Protein AF-0000000075737684 (afdb_homodimer)

Foldseek 3Di:
DPVVPDDDQPPCDLVVLCVLLVHDPVVCVPDVVVSLVSLLSNLLVVLLVQVVLLCVQCVPPDQLLLSLLLSLLVLLVVCLVVVSSLVSCLVNVPDPSNLCSNCPDRNLVSQQVNCVVVVQHDDPVVSVVLSSVSVVLSNVLSVCCSVPVDPSLVSSLVSQLVSCVVSPDDSVVSNVSSDDDHGDRDD/DPVVPDDDLPCCDLVVLCVLLVHDPVVCVPDVVVSLVSLLSNLLVVLLVQVVLLCVQCVPPDQLLLSLLLSLLVLLVVCLVVVSSLVSCLVNVPDPSNLCSNCPDRNLVSQQVNCVVVVQHDDPVVSVVLSSVSVVLSNVLSVCCSVPVDPSLVSSLVSQLVSCVVSPDDSVVSNVSSDDDHGDRDD

Structure (mmCIF, N/CA/C/O backbone):
data_AF-0000000075737684-model_v1
#
loop_
_entity.id
_entity.type
_entity.pdbx_description
1 polymer 'TetR/AcrR family transcriptional regulator'
#
loop_
_atom_site.group_PDB
_atom_site.id
_atom_site.type_symbol
_atom_site.label_atom_id
_atom_site.label_alt_id
_atom_site.label_comp_id
_atom_site.label_asym_id
_atom_site.label_entity_id
_atom_site.label_seq_id
_atom_site.pdbx_PDB_ins_code
_atom_site.Cartn_x
_atom_site.Cartn_y
_atom_site.Cartn_z
_atom_site.occupancy
_atom_site.B_iso_or_equiv
_atom_site.auth_seq_id
_atom_site.auth_comp_id
_atom_site.auth_asym_id
_atom_site.auth_atom_id
_atom_site.pdbx_PDB_model_num
ATOM 1 N N . MET A 1 1 ? 2.623 25.547 15.344 1 23.05 1 MET A N 1
ATOM 2 C CA . MET A 1 1 ? 3.611 24.469 15.266 1 23.05 1 MET A CA 1
ATOM 3 C C . MET A 1 1 ? 3.641 23.656 16.562 1 23.05 1 MET A C 1
ATOM 5 O O . MET A 1 1 ? 3.781 22.438 16.5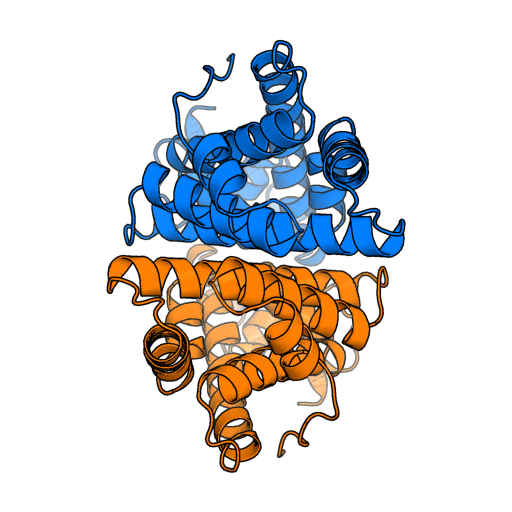16 1 23.05 1 MET A O 1
ATOM 9 N N . GLN A 1 2 ? 3.508 24.391 17.688 1 25.41 2 GLN A N 1
ATOM 10 C CA . GLN A 1 2 ? 3.738 23.969 19.062 1 25.41 2 GLN A CA 1
ATOM 11 C C . GLN A 1 2 ? 2.572 23.125 19.578 1 25.41 2 GLN A C 1
ATOM 13 O O . GLN A 1 2 ? 2.758 22.266 20.438 1 25.41 2 GLN A O 1
ATOM 18 N N . LEU A 1 3 ? 1.355 23.703 19.219 1 28.16 3 LEU A N 1
ATOM 19 C CA . LEU A 1 3 ? 0.184 23.125 19.875 1 28.16 3 LEU A CA 1
ATOM 20 C C . LEU A 1 3 ? 0.01 21.656 19.484 1 28.16 3 LEU A C 1
ATOM 22 O O . LEU A 1 3 ? -0.708 20.922 20.172 1 28.16 3 LEU A O 1
ATOM 26 N N . PHE A 1 4 ? 0.561 21.312 18.281 1 33.31 4 PHE A N 1
ATOM 27 C CA . PHE A 1 4 ? 0.468 19.922 17.812 1 33.31 4 PHE A CA 1
ATOM 28 C C . PHE A 1 4 ? 1.286 19 18.703 1 33.31 4 PHE A C 1
ATOM 30 O O . PHE A 1 4 ? 1.289 17.781 18.5 1 33.31 4 PHE A O 1
ATOM 37 N N . ALA A 1 5 ? 2.182 19.547 19.469 1 29.06 5 ALA A N 1
ATOM 38 C CA . ALA A 1 5 ? 3.209 18.766 20.156 1 29.06 5 ALA A CA 1
ATOM 39 C C . ALA A 1 5 ? 2.617 18.016 21.344 1 29.06 5 ALA A C 1
ATOM 41 O O . ALA A 1 5 ? 3.105 16.953 21.719 1 29.06 5 ALA A O 1
ATOM 42 N N . GLU A 1 6 ? 1.934 18.641 22.219 1 29.83 6 GLU A N 1
ATOM 43 C CA . GLU A 1 6 ? 1.79 18.094 23.578 1 29.83 6 GLU A CA 1
ATOM 44 C C . GLU A 1 6 ? 0.75 16.984 23.609 1 29.83 6 GLU A C 1
ATOM 46 O O . GLU A 1 6 ? 0.693 16.219 24.578 1 29.83 6 GLU A O 1
ATOM 51 N N . ARG A 1 7 ? -0.514 17.156 23.016 1 34.56 7 ARG A N 1
ATOM 52 C CA . ARG A 1 7 ? -1.617 16.266 23.359 1 34.56 7 ARG A CA 1
ATOM 53 C C . ARG A 1 7 ? -1.465 14.906 22.672 1 34.56 7 ARG A C 1
ATOM 55 O O . ARG A 1 7 ? -0.912 14.82 21.578 1 34.56 7 ARG A O 1
ATOM 62 N N . GLY A 1 8 ? -1.388 13.805 23.406 1 30.3 8 GLY A N 1
ATOM 63 C CA . GLY A 1 8 ? -1.117 12.414 23.078 1 30.3 8 GLY A CA 1
ATOM 64 C C . GLY A 1 8 ? -1.626 12.016 21.703 1 30.3 8 GLY A C 1
ATOM 65 O O . GLY A 1 8 ? -2.521 12.664 21.156 1 30.3 8 GLY A O 1
ATOM 66 N N . LEU A 1 9 ? -0.764 11.273 20.891 1 34.5 9 LEU A N 1
ATOM 67 C CA . LEU A 1 9 ? -0.652 10.836 19.5 1 34.5 9 LEU A CA 1
ATOM 68 C C . LEU A 1 9 ? -2.018 10.445 18.938 1 34.5 9 LEU A C 1
ATOM 70 O O . LEU A 1 9 ? -2.283 10.625 17.75 1 34.5 9 LEU A O 1
ATOM 74 N N . THR A 1 10 ? -2.744 9.672 19.734 1 36.81 10 THR A N 1
ATOM 75 C CA . THR A 1 10 ? -3.873 8.93 19.188 1 36.81 10 THR A CA 1
ATOM 76 C C . THR A 1 10 ? -5.031 9.875 18.859 1 36.81 10 THR A C 1
ATOM 78 O O . THR A 1 10 ? -5.992 9.484 18.203 1 36.81 10 THR A O 1
ATOM 81 N N . GLN A 1 11 ? -5.117 10.93 19.766 1 38.12 11 GLN A N 1
ATOM 82 C CA . GLN A 1 11 ? -6.355 11.695 19.719 1 38.12 11 GLN A CA 1
ATOM 83 C C . GLN A 1 11 ? -6.215 12.914 18.812 1 38.12 11 GLN A C 1
ATOM 85 O O . GLN A 1 11 ? -5.852 14 19.281 1 38.12 11 GLN A O 1
ATOM 90 N N . ILE A 1 12 ? -5.668 12.891 17.734 1 42.5 12 ILE A N 1
ATOM 91 C CA . ILE A 1 12 ? -5.844 14.062 16.891 1 42.5 12 ILE A CA 1
ATOM 92 C C . ILE A 1 12 ? -7.316 14.469 16.875 1 42.5 12 ILE A C 1
ATOM 94 O O . ILE A 1 12 ? -8.172 13.711 16.406 1 42.5 12 ILE A O 1
ATOM 98 N N . SER A 1 13 ? -7.762 15.289 17.844 1 44.31 13 SER A N 1
ATOM 99 C CA . SER A 1 13 ? -9.133 15.781 17.922 1 44.31 13 SER A CA 1
ATOM 100 C C . SER A 1 13 ? -9.547 16.5 16.656 1 44.31 13 SER A C 1
ATOM 102 O O . SER A 1 13 ? -8.688 16.938 15.875 1 44.31 13 SER A O 1
ATOM 104 N N . VAL A 1 14 ? -10.844 16.234 16.266 1 46.53 14 VAL A N 1
ATOM 105 C CA . VAL A 1 14 ? -11.445 17.031 15.188 1 46.53 14 VAL A CA 1
ATOM 106 C C . VAL A 1 14 ? -11.008 18.484 15.32 1 46.53 14 VAL A C 1
ATOM 108 O O . VAL A 1 14 ? -10.742 19.156 14.312 1 46.53 14 VAL A O 1
ATOM 111 N N . THR A 1 15 ? -10.961 18.781 16.562 1 46 15 THR A N 1
ATOM 112 C CA . THR A 1 15 ? -10.586 20.172 16.828 1 46 15 THR A CA 1
ATOM 113 C C . THR A 1 15 ? -9.141 20.422 16.391 1 46 15 THR A C 1
ATOM 115 O O . THR A 1 15 ? -8.844 21.469 15.797 1 46 15 THR A O 1
ATOM 118 N N . ASP A 1 16 ? -8.367 19.531 16.734 1 49.22 16 ASP A N 1
ATOM 119 C CA . ASP A 1 16 ? -6.973 19.703 16.359 1 49.22 16 ASP A CA 1
ATOM 120 C C . ASP A 1 16 ? -6.801 19.672 14.836 1 49.22 16 ASP A C 1
ATOM 122 O O . ASP A 1 16 ? -6.008 20.422 14.281 1 49.22 16 ASP A O 1
ATOM 126 N N . LEU A 1 17 ? -7.551 18.766 14.273 1 49.06 17 LEU A N 1
ATOM 127 C CA . LEU A 1 17 ? -7.523 18.672 12.82 1 49.06 17 LEU A CA 1
ATOM 128 C C . LEU A 1 17 ? -8.078 19.938 12.188 1 49.06 17 LEU A C 1
ATOM 130 O O . LEU A 1 17 ? -7.52 20.453 11.219 1 49.06 17 LEU A O 1
ATOM 134 N N . ALA A 1 18 ? -9.273 20.312 12.812 1 48.78 18 ALA A N 1
ATOM 135 C CA . ALA A 1 18 ? -9.867 21.578 12.352 1 48.78 18 ALA A CA 1
ATOM 136 C C . ALA A 1 18 ? -8.898 22.734 12.539 1 48.78 18 ALA A C 1
ATOM 138 O O . ALA A 1 18 ? -8.766 23.594 11.656 1 48.78 18 ALA A O 1
ATOM 139 N N . GLN A 1 19 ? -8.328 22.719 13.633 1 49.44 19 GLN A N 1
ATOM 140 C CA . GLN A 1 19 ? -7.383 23.781 13.914 1 49.44 19 GLN A CA 1
ATOM 141 C C . GLN A 1 19 ? -6.184 23.719 12.977 1 49.44 19 GLN A C 1
ATOM 143 O O . GLN A 1 19 ? -5.711 24.75 12.492 1 49.44 19 GLN A O 1
ATOM 148 N N . ALA A 1 20 ? -5.75 22.609 12.805 1 49 20 ALA A N 1
ATOM 149 C CA . ALA A 1 20 ? -4.613 22.438 11.898 1 49 20 ALA A CA 1
ATOM 150 C C . ALA A 1 20 ? -4.996 22.828 10.469 1 49 20 ALA A C 1
ATOM 152 O O . ALA A 1 20 ? -4.16 23.312 9.711 1 49 20 ALA A O 1
ATOM 153 N N . ALA A 1 21 ? -6.258 22.484 10.172 1 48.47 21 ALA A N 1
ATOM 154 C CA . ALA A 1 21 ? -6.77 22.812 8.844 1 48.47 21 ALA A CA 1
ATOM 155 C C . ALA A 1 21 ? -7.191 24.281 8.766 1 48.47 21 ALA A C 1
ATOM 157 O O . ALA A 1 21 ? -7.566 24.766 7.699 1 48.47 21 ALA A O 1
ATOM 158 N N . GLY A 1 22 ? -7.051 24.984 9.883 1 46.75 22 GLY A N 1
ATOM 159 C CA . GLY A 1 22 ? -7.465 26.375 9.93 1 46.75 22 GLY A CA 1
ATOM 160 C C . GLY A 1 22 ? -8.969 26.547 9.812 1 46.75 22 GLY A C 1
ATOM 161 O O . GLY A 1 22 ? -9.438 27.562 9.297 1 46.75 22 GLY A O 1
ATOM 162 N N . VAL A 1 23 ? -9.695 25.547 9.898 1 48.44 23 VAL A N 1
ATOM 163 C CA . VAL A 1 23 ? -11.141 25.656 9.75 1 48.44 23 VAL A CA 1
ATOM 164 C C . VAL A 1 23 ? -11.805 25.781 11.117 1 48.44 23 VAL A C 1
ATOM 166 O O . VAL A 1 23 ? -11.312 25.203 12.102 1 48.44 23 VAL A O 1
ATOM 169 N N . ALA A 1 24 ? -12.578 26.844 11.32 1 47.44 24 ALA A N 1
ATOM 170 C CA . ALA A 1 24 ? -13.344 27.094 12.539 1 47.44 24 ALA A CA 1
ATOM 171 C C . ALA A 1 24 ? -14.18 25.859 12.914 1 47.44 24 ALA A C 1
ATOM 173 O O . ALA A 1 24 ? -14.656 25.141 12.039 1 47.44 24 ALA A O 1
ATOM 174 N N . ARG A 1 25 ? -14.219 25.391 14.117 1 50.38 25 ARG A N 1
ATOM 175 C CA . ARG A 1 25 ? -14.898 24.281 14.773 1 50.38 25 ARG A CA 1
ATOM 176 C C . ARG A 1 25 ? -16.328 24.141 14.258 1 50.38 25 ARG A C 1
ATOM 178 O O . ARG A 1 25 ? -16.781 23.016 14 1 50.38 25 ARG A O 1
ATOM 185 N N . GLY A 1 26 ? -17.016 25.188 14.242 1 46.53 26 GLY A N 1
ATOM 186 C CA . GLY A 1 26 ? -18.438 25.25 13.891 1 46.53 26 GLY A CA 1
ATOM 187 C C . GLY A 1 26 ? -18.719 24.734 12.492 1 46.53 26 GLY A C 1
ATOM 188 O O . GLY A 1 26 ? -19.75 24.109 12.25 1 46.53 26 GLY A O 1
ATOM 189 N N . THR A 1 27 ? -17.984 25 11.625 1 45.84 27 THR A N 1
ATOM 190 C CA . THR A 1 27 ? -18.141 24.609 10.227 1 45.84 27 THR A CA 1
ATOM 191 C C . THR A 1 27 ? -17.859 23.125 10.047 1 45.84 27 THR A C 1
ATOM 193 O O . THR A 1 27 ? -18.469 22.469 9.195 1 45.84 27 THR A O 1
ATOM 196 N N . VAL A 1 28 ? -17.016 22.625 10.781 1 48.41 28 VAL A N 1
ATOM 197 C CA . VAL A 1 28 ? -16.656 21.219 10.742 1 48.41 28 VAL A CA 1
ATOM 198 C C . VAL A 1 28 ? -17.797 20.375 11.305 1 48.41 28 VAL A C 1
ATOM 200 O O . VAL A 1 28 ? -18.125 19.328 10.766 1 48.41 28 VAL A O 1
ATOM 203 N N . TYR A 1 29 ? -18.391 20.859 12.258 1 44.69 29 TYR A N 1
ATOM 204 C CA . TYR A 1 29 ? -19.453 20.125 12.914 1 44.69 29 TYR A CA 1
ATOM 205 C C . TYR A 1 29 ? -20.609 19.875 11.953 1 44.69 29 TYR A C 1
ATOM 207 O O . TYR A 1 29 ? -21.312 18.859 12.055 1 44.69 29 TYR A O 1
ATOM 215 N N . ASN A 1 30 ? -20.906 20.766 11.227 1 44.16 30 ASN A N 1
ATOM 216 C CA . ASN A 1 30 ? -22.141 20.625 10.461 1 44.16 30 ASN A CA 1
ATOM 217 C C . ASN A 1 30 ? -21.938 19.719 9.25 1 44.16 30 ASN A C 1
ATOM 219 O O . ASN A 1 30 ? -22.906 19.25 8.648 1 44.16 30 ASN A O 1
ATOM 223 N N . ASN A 1 31 ? -20.781 19.328 8.672 1 42.41 31 ASN A N 1
ATOM 224 C CA . ASN A 1 31 ? -20.719 18.578 7.426 1 42.41 31 ASN A CA 1
ATOM 225 C C . ASN A 1 31 ? -19.547 17.594 7.414 1 42.41 31 ASN A C 1
ATOM 227 O O . ASN A 1 31 ? -18.391 18 7.258 1 42.41 31 ASN A O 1
ATOM 231 N N . LEU A 1 32 ? -19.688 16.375 7.961 1 48.06 32 LEU A N 1
ATOM 232 C CA . LEU A 1 32 ? -18.703 15.297 7.887 1 48.06 32 LEU A CA 1
ATOM 233 C C . LEU A 1 32 ? -18 15.297 6.527 1 48.06 32 LEU A C 1
ATOM 235 O O . LEU A 1 32 ? -16.812 15.016 6.438 1 48.06 32 LEU A O 1
ATOM 239 N N . GLY A 1 33 ? -18.953 15.336 5.316 1 50.69 33 GLY A N 1
ATOM 240 C CA . GLY A 1 33 ? -18.312 15.617 4.035 1 50.69 33 GLY A CA 1
ATOM 241 C C . GLY A 1 33 ? -17.219 16.656 4.125 1 50.69 33 GLY A C 1
ATOM 242 O O . GLY A 1 33 ? -16.234 16.594 3.402 1 50.69 33 GLY A O 1
ATOM 243 N N . ASP A 1 34 ? -17.406 17.359 5.242 1 55.22 34 ASP A N 1
ATOM 244 C CA . ASP A 1 34 ? -16.5 18.469 5.461 1 55.22 34 ASP A CA 1
ATOM 245 C C . ASP A 1 34 ? -15.25 18.031 6.211 1 55.22 34 ASP A C 1
ATOM 247 O O . ASP A 1 34 ? -14.148 18.5 5.934 1 55.22 34 ASP A O 1
ATOM 251 N N . LEU A 1 35 ? -15.562 16.859 6.945 1 57.97 35 LEU A N 1
ATOM 252 C CA . LEU A 1 35 ? -14.383 16.422 7.676 1 57.97 35 LEU A CA 1
ATOM 253 C C . LEU A 1 35 ? -13.375 15.758 6.738 1 57.97 35 LEU A C 1
ATOM 255 O O . LEU A 1 35 ? -12.172 16.016 6.84 1 57.97 35 LEU A O 1
ATOM 259 N N . THR A 1 36 ? -13.945 14.891 5.836 1 63.19 36 THR A N 1
ATOM 260 C CA . THR A 1 36 ? -13.062 14.219 4.891 1 63.19 36 THR A CA 1
ATOM 261 C C . THR A 1 36 ? -12.359 15.234 3.99 1 63.19 36 THR A C 1
ATOM 263 O O . THR A 1 36 ? -11.18 15.086 3.678 1 63.19 36 THR A O 1
ATOM 266 N N . GLY A 1 37 ? -13.141 16.094 3.65 1 65.94 37 GLY A N 1
ATOM 267 C CA . GLY A 1 37 ? -12.547 17.172 2.863 1 65.94 37 GLY A CA 1
ATOM 268 C C . GLY A 1 37 ? -11.492 17.953 3.619 1 65.94 37 GLY A C 1
ATOM 269 O O . GLY A 1 37 ? -10.469 18.344 3.047 1 65.94 37 GLY A O 1
ATOM 270 N N . LEU A 1 38 ? -11.734 18.109 4.926 1 67.38 38 LEU A N 1
ATOM 271 C CA . LEU A 1 38 ? -10.773 18.812 5.762 1 67.38 38 LEU A CA 1
ATOM 272 C C . LEU A 1 38 ? -9.484 18 5.914 1 67.38 38 LEU A C 1
ATOM 274 O O . LEU A 1 38 ? -8.391 18.562 5.855 1 67.38 38 LEU A O 1
ATOM 278 N N . PHE A 1 39 ? -9.656 16.75 6.098 1 70.25 39 PHE A N 1
ATOM 279 C CA . PHE A 1 39 ? -8.484 15.891 6.246 1 70.25 39 PHE A CA 1
ATOM 280 C C . PHE A 1 39 ? -7.645 15.891 4.973 1 70.25 39 PHE A C 1
ATOM 282 O O . PHE A 1 39 ? -6.414 15.953 5.031 1 70.25 39 PHE A O 1
ATOM 289 N N . ASP A 1 40 ? -8.398 15.859 3.928 1 73.44 40 ASP A N 1
ATOM 290 C CA . ASP A 1 40 ? -7.699 15.914 2.646 1 73.44 40 ASP A CA 1
ATOM 291 C C . ASP A 1 40 ? -6.902 17.203 2.512 1 73.44 40 ASP A C 1
ATOM 293 O O . ASP A 1 40 ? -5.777 17.203 2.008 1 73.44 40 ASP A O 1
ATOM 297 N N . LEU A 1 41 ? -7.449 18.25 2.963 1 73 41 LEU A N 1
ATOM 298 C CA . LEU A 1 41 ? -6.789 19.547 2.877 1 73 41 LEU A CA 1
ATOM 299 C C . LEU A 1 41 ? -5.543 19.578 3.76 1 73 41 LEU A C 1
ATOM 301 O O . LEU A 1 41 ? -4.512 20.125 3.363 1 73 41 LEU A O 1
ATOM 305 N N . VAL A 1 42 ? -5.59 18.984 4.879 1 75.12 42 VAL A N 1
ATOM 306 C CA . VAL A 1 42 ? -4.461 18.969 5.805 1 75.12 42 VAL A CA 1
ATOM 307 C C . VAL A 1 42 ? -3.318 18.156 5.211 1 75.12 42 VAL A C 1
ATOM 309 O O . VAL A 1 42 ? -2.168 18.594 5.207 1 75.12 42 VAL A O 1
ATOM 312 N N . VAL A 1 43 ? -3.652 17.047 4.68 1 77.31 43 VAL A N 1
ATOM 313 C CA . VAL A 1 43 ? -2.621 16.172 4.117 1 77.31 43 VAL A CA 1
ATOM 314 C C . VAL A 1 43 ? -1.995 16.844 2.896 1 77.31 43 VAL A C 1
ATOM 316 O O . VAL A 1 43 ? -0.781 16.766 2.695 1 77.31 43 VAL A O 1
ATOM 319 N N . THR A 1 44 ? -2.869 17.484 2.176 1 78 44 THR A N 1
ATOM 320 C CA . THR A 1 44 ? -2.381 18.172 0.989 1 78 44 THR A CA 1
ATOM 321 C C . THR A 1 44 ? -1.413 19.297 1.373 1 78 44 THR A C 1
ATOM 323 O O . THR A 1 44 ? -0.38 19.469 0.726 1 78 44 THR A O 1
ATOM 326 N N . ASN A 1 45 ? -1.725 19.938 2.404 1 77.94 45 ASN A N 1
ATOM 327 C CA . ASN A 1 45 ? -0.848 21 2.873 1 77.94 45 ASN A CA 1
ATOM 328 C C . ASN A 1 45 ? 0.486 20.453 3.373 1 77.94 45 ASN A C 1
ATOM 330 O O . ASN A 1 45 ? 1.539 21.047 3.117 1 77.94 45 ASN A O 1
ATOM 334 N N . LEU A 1 46 ? 0.404 19.391 4.047 1 79.69 46 LEU A N 1
ATOM 335 C CA . LEU A 1 46 ? 1.619 18.75 4.531 1 79.69 46 LEU A CA 1
ATOM 336 C C . LEU A 1 46 ? 2.5 18.297 3.369 1 79.69 46 LEU A C 1
ATOM 338 O O . LEU A 1 46 ? 3.719 18.484 3.4 1 79.69 46 LEU A O 1
ATOM 342 N N . ALA A 1 47 ? 1.87 17.734 2.383 1 82.06 47 ALA A N 1
ATOM 343 C CA . ALA A 1 47 ? 2.6 17.297 1.196 1 82.06 47 ALA A CA 1
ATOM 344 C C . ALA A 1 47 ? 3.209 18.484 0.457 1 82.06 47 ALA A C 1
ATOM 346 O O . ALA A 1 47 ? 4.34 18.406 -0.027 1 82.06 47 ALA A O 1
ATOM 347 N N . THR A 1 48 ? 2.486 19.562 0.398 1 83.19 48 THR A N 1
ATOM 348 C CA . THR A 1 48 ? 2.934 20.766 -0.293 1 83.19 48 THR A CA 1
ATOM 349 C C . THR A 1 48 ? 4.152 21.375 0.403 1 83.19 48 THR A C 1
ATOM 351 O O . THR A 1 48 ? 5.043 21.922 -0.252 1 83.19 48 THR A O 1
ATOM 354 N N . GLU A 1 49 ? 4.195 21.172 1.663 1 83.56 49 GLU A N 1
ATOM 355 C CA . GLU A 1 49 ? 5.324 21.688 2.43 1 83.56 49 GLU A CA 1
ATOM 356 C C . GLU A 1 49 ? 6.535 20.766 2.316 1 83.56 49 GLU A C 1
ATOM 358 O O . GLU A 1 49 ? 7.676 21.234 2.316 1 83.56 49 GLU A O 1
ATOM 363 N N . LEU A 1 50 ? 6.281 19.547 2.205 1 87.19 50 LEU A N 1
ATOM 364 C CA . LEU A 1 50 ? 7.352 18.547 2.217 1 87.19 50 LEU A CA 1
ATOM 365 C C . LEU A 1 50 ? 8.008 18.453 0.845 1 87.19 50 LEU A C 1
ATOM 367 O O . LEU A 1 50 ? 9.227 18.25 0.748 1 87.19 50 LEU A O 1
ATOM 371 N N . ASN A 1 51 ? 7.273 18.625 -0.249 1 89.06 51 ASN A N 1
ATOM 372 C CA . ASN A 1 51 ? 7.727 18.359 -1.61 1 89.06 51 ASN A CA 1
ATOM 373 C C . ASN A 1 51 ? 8.938 19.219 -1.975 1 89.06 51 ASN A C 1
ATOM 375 O O . ASN A 1 51 ? 9.93 18.703 -2.486 1 89.06 51 ASN A O 1
ATOM 379 N N . PRO A 1 52 ? 8.914 20.531 -1.652 1 88.94 52 PRO A N 1
ATOM 380 C CA . PRO A 1 52 ? 10.086 21.344 -1.972 1 88.94 52 PRO A CA 1
ATOM 381 C C . PRO A 1 52 ? 11.336 20.906 -1.206 1 88.94 52 PRO A C 1
ATOM 383 O O . PRO A 1 52 ? 12.445 20.984 -1.733 1 88.94 52 PRO A O 1
ATOM 386 N N . ARG A 1 53 ? 11.164 20.453 0.007 1 92.12 53 ARG A N 1
ATOM 387 C CA . ARG A 1 53 ? 12.289 19.969 0.808 1 92.12 53 ARG A CA 1
ATOM 388 C C . ARG A 1 53 ? 12.891 18.703 0.207 1 92.12 53 ARG A C 1
ATOM 390 O O . ARG A 1 53 ? 14.109 18.547 0.171 1 92.12 53 ARG A O 1
ATOM 397 N N . LEU A 1 54 ? 12.055 17.859 -0.258 1 93.19 54 LEU A N 1
ATOM 398 C CA . LEU A 1 54 ? 12.508 16.641 -0.911 1 93.19 54 LEU A CA 1
ATOM 399 C C . LEU A 1 54 ? 13.25 16.953 -2.203 1 93.19 54 LEU A C 1
ATOM 401 O O . LEU A 1 54 ? 14.281 16.344 -2.5 1 93.19 54 LEU A O 1
ATOM 405 N N . THR A 1 55 ? 12.719 17.922 -2.947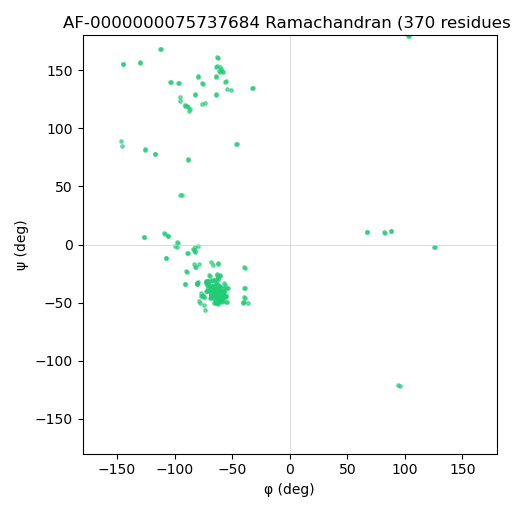 1 91.81 55 THR A N 1
ATOM 406 C CA . THR A 1 55 ? 13.344 18.328 -4.199 1 91.81 55 THR A CA 1
ATOM 407 C C . THR A 1 55 ? 14.773 18.812 -3.959 1 91.81 55 THR A C 1
ATOM 409 O O . THR A 1 55 ? 15.695 18.438 -4.688 1 91.81 55 THR A O 1
ATOM 412 N N . VAL A 1 56 ? 14.93 19.594 -2.938 1 93.38 56 VAL A N 1
ATOM 413 C CA . VAL A 1 56 ? 16.234 20.141 -2.607 1 93.38 56 VAL A CA 1
ATOM 414 C C . VAL A 1 56 ? 17.156 19.016 -2.139 1 93.38 56 VAL A C 1
ATOM 416 O O . VAL A 1 56 ? 18.328 18.938 -2.553 1 93.38 56 VAL A O 1
ATOM 419 N N . ALA A 1 57 ? 16.672 18.141 -1.322 1 94.38 57 ALA A N 1
ATOM 420 C CA . ALA A 1 57 ? 17.469 17.031 -0.773 1 94.38 57 ALA A CA 1
ATOM 421 C C . ALA A 1 57 ? 17.953 16.109 -1.88 1 94.38 57 ALA A C 1
ATOM 423 O O . ALA A 1 57 ? 19.016 15.484 -1.755 1 94.38 57 ALA A O 1
ATOM 424 N N . LEU A 1 58 ? 17.203 16.047 -2.986 1 95.19 58 LEU A N 1
ATOM 425 C CA . LEU A 1 58 ? 17.5 15.086 -4.047 1 95.19 58 LEU A CA 1
ATOM 426 C C . LEU A 1 58 ? 18.125 15.781 -5.246 1 95.19 58 LEU A C 1
ATOM 428 O O . LEU A 1 58 ? 18.328 15.156 -6.293 1 95.19 58 LEU A O 1
ATOM 432 N N . ALA A 1 59 ? 18.438 17.016 -5.137 1 92.94 59 ALA A N 1
ATOM 433 C CA . ALA A 1 59 ? 18.891 17.844 -6.246 1 92.94 59 ALA A CA 1
ATOM 434 C C . ALA A 1 59 ? 20.172 17.281 -6.848 1 92.94 59 ALA A C 1
ATOM 436 O O . ALA A 1 59 ? 20.406 17.391 -8.055 1 92.94 59 ALA A O 1
ATOM 437 N N . ASP A 1 60 ? 20.984 16.562 -6.047 1 92.31 60 ASP A N 1
ATOM 438 C CA . ASP A 1 60 ? 22.297 16.109 -6.508 1 92.31 60 ASP A CA 1
ATOM 439 C C . ASP A 1 60 ? 22.234 14.664 -6.988 1 92.31 60 ASP A C 1
ATOM 441 O O . ASP A 1 60 ? 23.25 14.117 -7.434 1 92.31 60 ASP A O 1
ATOM 445 N N . CYS A 1 61 ? 21.109 14.07 -6.887 1 92.31 61 CYS A N 1
ATOM 446 C CA . CYS A 1 61 ? 20.922 12.711 -7.391 1 92.31 61 CYS A CA 1
ATOM 447 C C . CYS A 1 61 ? 20.5 12.719 -8.852 1 92.31 61 CYS A C 1
ATOM 449 O O . CYS A 1 61 ? 19.422 13.227 -9.18 1 92.31 61 CYS A O 1
ATOM 451 N N . HIS A 1 62 ? 21.297 12.133 -9.719 1 90.25 62 HIS A N 1
ATOM 452 C CA . HIS A 1 62 ? 21.047 12.297 -11.141 1 90.25 62 HIS A CA 1
ATOM 453 C C . HIS A 1 62 ? 20.5 11.016 -11.758 1 90.25 62 HIS A C 1
ATOM 455 O O . HIS A 1 62 ? 20 11.023 -12.883 1 90.25 62 HIS A O 1
ATOM 461 N N . GLU A 1 63 ? 20.531 9.953 -11.086 1 95.25 63 GLU A N 1
ATOM 462 C CA . GLU A 1 63 ? 19.953 8.711 -11.586 1 95.25 63 GLU A CA 1
ATOM 463 C C . GLU A 1 63 ? 18.484 8.57 -11.148 1 95.25 63 GLU A C 1
ATOM 465 O O . GLU A 1 63 ? 18.188 8.508 -9.953 1 95.25 63 GLU A O 1
ATOM 470 N N . PRO A 1 64 ? 17.562 8.477 -12.109 1 96.69 64 PRO A N 1
ATOM 471 C CA . PRO A 1 64 ? 16.125 8.523 -11.82 1 96.69 64 PRO A CA 1
ATOM 472 C C . PRO A 1 64 ? 15.688 7.453 -10.82 1 96.69 64 PRO A C 1
ATOM 474 O O . PRO A 1 64 ? 14.953 7.746 -9.875 1 96.69 64 PRO A O 1
ATOM 477 N N . VAL A 1 65 ? 16.156 6.215 -11.008 1 97.06 65 VAL A N 1
ATOM 478 C CA . VAL A 1 65 ? 15.711 5.145 -10.125 1 97.06 65 VAL A CA 1
ATOM 479 C C . VAL A 1 65 ? 16.297 5.348 -8.727 1 97.06 65 VAL A C 1
ATOM 481 O O . VAL A 1 65 ? 15.648 5.047 -7.723 1 97.06 65 VAL A O 1
ATOM 484 N N . GLN A 1 66 ? 17.516 5.836 -8.633 1 97 66 GLN A N 1
ATOM 485 C CA . GLN A 1 66 ? 18.109 6.16 -7.348 1 97 66 GLN A CA 1
ATOM 486 C C . GLN A 1 66 ? 17.359 7.285 -6.652 1 97 66 GLN A C 1
ATOM 488 O O . GLN A 1 66 ? 17.156 7.246 -5.438 1 97 66 GLN A O 1
ATOM 493 N N . ARG A 1 67 ? 17.031 8.273 -7.406 1 96.88 67 ARG A N 1
ATOM 494 C CA . ARG A 1 67 ? 16.266 9.383 -6.863 1 96.88 67 ARG A CA 1
ATOM 495 C C . ARG A 1 67 ? 14.914 8.906 -6.34 1 96.88 67 ARG A C 1
ATOM 497 O O . ARG A 1 67 ? 14.477 9.32 -5.258 1 96.88 67 ARG A O 1
ATOM 504 N N . LEU A 1 68 ? 14.281 8.023 -7.074 1 97.56 68 LEU A N 1
ATOM 505 C CA . LEU A 1 68 ? 13 7.453 -6.664 1 97.56 68 LEU A CA 1
ATOM 506 C C . LEU A 1 68 ? 13.156 6.648 -5.379 1 97.56 68 LEU A C 1
ATOM 508 O O . LEU A 1 68 ? 12.328 6.754 -4.473 1 97.56 68 LEU A O 1
ATOM 512 N N . ALA A 1 69 ? 14.18 5.832 -5.305 1 98.25 69 ALA A N 1
ATOM 513 C CA . ALA A 1 69 ? 14.453 5.031 -4.117 1 98.25 69 ALA A CA 1
ATOM 514 C C . ALA A 1 69 ? 14.688 5.918 -2.898 1 98.25 69 ALA A C 1
ATOM 516 O O . ALA A 1 69 ? 14.117 5.676 -1.831 1 98.25 69 ALA A O 1
ATOM 517 N N . THR A 1 70 ? 15.523 6.898 -3.064 1 97.56 70 THR A N 1
ATOM 518 C CA . THR A 1 70 ? 15.844 7.816 -1.978 1 97.56 70 THR A CA 1
ATOM 519 C C . THR A 1 70 ? 14.609 8.609 -1.562 1 97.56 70 THR A C 1
ATOM 521 O O . THR A 1 70 ? 14.398 8.867 -0.375 1 97.56 70 THR A O 1
ATOM 524 N N . TRP A 1 71 ? 13.852 9.031 -2.545 1 97 71 TRP A N 1
ATOM 525 C CA . TRP A 1 71 ? 12.594 9.727 -2.295 1 97 71 TRP A CA 1
ATOM 526 C C . TRP A 1 71 ? 11.688 8.906 -1.394 1 97 71 TRP A C 1
ATOM 528 O O . TRP A 1 71 ? 11.172 9.406 -0.392 1 97 71 TRP A O 1
ATOM 538 N N . MET A 1 72 ? 11.453 7.641 -1.662 1 98 72 MET A N 1
ATOM 539 C CA . MET A 1 72 ? 10.625 6.758 -0.844 1 98 72 MET A CA 1
ATOM 540 C C . MET A 1 72 ? 11.18 6.648 0.572 1 98 72 MET A C 1
ATOM 542 O O . MET A 1 72 ? 10.43 6.75 1.546 1 98 72 MET A O 1
ATOM 546 N N . ARG A 1 73 ? 12.445 6.453 0.683 1 98 73 ARG A N 1
ATOM 547 C CA . ARG A 1 73 ? 13.078 6.289 1.986 1 98 73 ARG A CA 1
ATOM 548 C C . ARG A 1 73 ? 12.961 7.562 2.814 1 98 73 ARG A C 1
ATOM 550 O O . ARG A 1 73 ? 12.781 7.504 4.031 1 98 73 ARG A O 1
ATOM 557 N N . LEU A 1 74 ? 13.102 8.711 2.186 1 96.88 74 LEU A N 1
ATOM 558 C CA . LEU A 1 74 ? 12.977 9.977 2.896 1 96.88 74 LEU A CA 1
ATOM 559 C C . LEU A 1 74 ? 11.555 10.18 3.406 1 96.88 74 LEU A C 1
ATOM 561 O O . LEU A 1 74 ? 11.352 10.711 4.504 1 96.88 74 LEU A O 1
ATOM 565 N N . LEU A 1 75 ? 10.555 9.797 2.588 1 95.75 75 LEU A N 1
ATOM 566 C CA . LEU A 1 75 ? 9.164 9.875 3.043 1 95.75 75 LEU A CA 1
ATOM 567 C C . LEU A 1 75 ? 8.961 9.031 4.293 1 95.75 75 LEU A C 1
ATOM 569 O O . LEU A 1 75 ? 8.336 9.484 5.258 1 95.75 75 LEU A O 1
ATOM 573 N N . ILE A 1 76 ? 9.492 7.832 4.324 1 96.69 76 ILE A N 1
ATOM 574 C CA . ILE A 1 76 ? 9.352 6.91 5.445 1 96.69 76 ILE A CA 1
ATOM 575 C C . ILE A 1 76 ? 10.086 7.465 6.664 1 96.69 76 ILE A C 1
ATOM 577 O O . ILE A 1 76 ? 9.562 7.434 7.777 1 96.69 76 ILE A O 1
ATOM 581 N N . ARG A 1 77 ? 11.258 8 6.445 1 96.5 77 ARG A N 1
ATOM 582 C CA . ARG A 1 77 ? 12.016 8.609 7.539 1 96.5 77 ARG A CA 1
ATOM 583 C C . ARG A 1 77 ? 11.25 9.781 8.141 1 96.5 77 ARG A C 1
ATOM 585 O O . ARG A 1 77 ? 11.211 9.945 9.359 1 96.5 77 ARG A O 1
ATOM 592 N N . GLN A 1 78 ? 10.742 10.617 7.27 1 94.06 78 GLN A N 1
ATOM 593 C CA . GLN A 1 78 ? 10.016 11.789 7.746 1 94.06 78 GLN A CA 1
ATOM 594 C C . GLN A 1 78 ? 8.844 11.391 8.633 1 94.06 78 GLN A C 1
ATOM 596 O O . GLN A 1 78 ? 8.594 12.023 9.664 1 94.06 78 GLN A O 1
ATOM 601 N N . ALA A 1 79 ? 8.102 10.398 8.227 1 92.75 79 ALA A N 1
ATOM 602 C CA . ALA A 1 79 ? 6.984 9.906 9.031 1 92.75 79 ALA A CA 1
ATOM 603 C C . ALA A 1 79 ? 7.461 9.398 10.383 1 92.75 79 ALA A C 1
ATOM 605 O O . ALA A 1 79 ? 6.742 9.492 11.383 1 92.75 79 ALA A O 1
ATOM 606 N N . HIS A 1 80 ? 8.625 8.805 10.406 1 93.25 80 HIS A N 1
ATOM 607 C CA . HIS A 1 80 ? 9.219 8.344 11.656 1 93.25 80 HIS A CA 1
ATOM 608 C C . HIS A 1 80 ? 9.594 9.516 12.555 1 93.25 80 HIS A C 1
ATOM 610 O O . HIS A 1 80 ? 9.383 9.469 13.773 1 93.25 80 HIS A O 1
ATOM 616 N N . GLU A 1 81 ? 10.172 10.539 12.016 1 92.19 81 GLU A N 1
ATOM 617 C CA . GLU A 1 81 ? 10.609 11.711 12.766 1 92.19 81 GLU A CA 1
ATOM 618 C C . GLU A 1 81 ? 9.422 12.531 13.258 1 92.19 81 GLU A C 1
ATOM 620 O O . GLU A 1 81 ? 9.516 13.25 14.258 1 92.19 81 GLU A O 1
ATOM 625 N N . GLU A 1 82 ? 8.359 12.414 12.539 1 88.81 82 GLU A N 1
ATOM 626 C CA . GLU A 1 82 ? 7.109 13.07 12.914 1 88.81 82 GLU A CA 1
ATOM 627 C C . GLU A 1 82 ? 5.961 12.062 12.992 1 88.81 82 GLU A C 1
ATOM 629 O O . GLU A 1 82 ? 5.062 12.07 12.148 1 88.81 82 GLU A O 1
ATOM 634 N N . PRO A 1 83 ? 5.859 11.359 14.094 1 87.94 83 PRO A N 1
ATOM 635 C CA . PRO A 1 83 ? 4.945 10.219 14.156 1 87.94 83 PRO A CA 1
ATOM 636 C C . PRO A 1 83 ? 3.479 10.633 14.086 1 87.94 83 PRO A C 1
ATOM 638 O O . PRO A 1 83 ? 2.648 9.883 13.562 1 87.94 83 PRO A O 1
ATOM 641 N N . ARG A 1 84 ? 3.178 11.766 14.57 1 78.44 84 ARG A N 1
ATOM 642 C CA . ARG A 1 84 ? 1.797 12.234 14.484 1 78.44 84 ARG A CA 1
ATOM 643 C C . ARG A 1 84 ? 1.39 12.469 13.031 1 78.44 84 ARG A C 1
ATOM 645 O O . ARG A 1 84 ? 0.294 12.086 12.617 1 78.44 84 ARG A O 1
ATOM 652 N N . LEU A 1 85 ? 2.277 13.07 12.328 1 79.56 85 LEU A N 1
ATOM 653 C CA . LEU A 1 85 ? 2.031 13.289 10.906 1 79.56 85 LEU A CA 1
ATOM 654 C C . LEU A 1 85 ? 1.972 11.969 10.148 1 79.56 85 LEU A C 1
ATOM 656 O O . LEU A 1 85 ? 1.133 11.789 9.266 1 79.56 85 LEU A O 1
ATOM 660 N N . GLY A 1 86 ? 2.859 11.094 10.523 1 86 86 GLY A N 1
ATOM 661 C CA . GLY A 1 86 ? 2.861 9.781 9.906 1 86 86 GLY A CA 1
ATOM 662 C C . GLY A 1 86 ? 1.56 9.023 10.102 1 86 86 GLY A C 1
ATOM 663 O O . GLY A 1 86 ? 1.019 8.453 9.156 1 86 86 GLY A O 1
ATOM 664 N N . ARG A 1 87 ? 1.031 9.047 11.258 1 81.69 87 ARG A N 1
ATOM 665 C CA . ARG A 1 87 ? -0.231 8.375 11.555 1 81.69 87 ARG A CA 1
ATOM 666 C C . ARG A 1 87 ? -1.385 9.031 10.797 1 81.69 87 ARG A C 1
ATOM 668 O O . ARG A 1 87 ? -2.299 8.344 10.336 1 81.69 87 ARG A O 1
ATOM 675 N N . PHE A 1 88 ? -1.28 10.273 10.703 1 78.62 88 PHE A N 1
ATOM 676 C CA . PHE A 1 88 ? -2.297 11.016 9.969 1 78.62 88 PHE A CA 1
ATOM 677 C C . PHE A 1 88 ? -2.281 10.633 8.492 1 78.62 88 PHE A C 1
ATOM 679 O O . PHE A 1 88 ? -3.334 10.414 7.891 1 78.62 88 PHE A O 1
ATOM 686 N N . VAL A 1 89 ? -1.178 10.547 7.91 1 83.81 89 VAL A N 1
ATOM 687 C CA . VAL A 1 89 ? -1.03 10.211 6.496 1 83.81 89 VAL A CA 1
ATOM 688 C C . VAL A 1 89 ? -1.482 8.773 6.258 1 83.81 89 VAL A C 1
ATOM 690 O O . VAL A 1 89 ? -2.053 8.461 5.211 1 83.81 89 VAL A O 1
ATOM 693 N N . CYS A 1 90 ? -1.236 7.891 7.176 1 83.94 90 CYS A N 1
ATOM 694 C CA . CYS A 1 90 ? -1.683 6.508 7.051 1 83.94 90 CYS A CA 1
ATOM 695 C C . CYS A 1 90 ? -3.203 6.43 7 1 83.94 90 CYS A C 1
ATOM 697 O O . CYS A 1 90 ? -3.764 5.57 6.312 1 83.94 90 CYS A O 1
ATOM 699 N N . ARG A 1 91 ? -3.777 7.336 7.609 1 75.19 91 ARG A N 1
ATOM 700 C CA . ARG A 1 91 ? -5.234 7.297 7.707 1 75.19 91 ARG A CA 1
ATOM 701 C C . ARG A 1 91 ? -5.879 8.055 6.551 1 75.19 91 ARG A C 1
ATOM 703 O O . ARG A 1 91 ? -6.914 7.629 6.031 1 75.19 91 ARG A O 1
ATOM 710 N N . PHE A 1 92 ? -5.184 9.117 6.152 1 72.88 92 PHE A N 1
ATOM 711 C CA . PHE A 1 92 ? -5.895 10.008 5.238 1 72.88 92 PHE A CA 1
ATOM 712 C C . PHE A 1 92 ? -5.082 10.242 3.973 1 72.88 92 PHE A C 1
ATOM 714 O O . PHE A 1 92 ? -5.504 10.984 3.084 1 72.88 92 PHE A O 1
ATOM 721 N N . GLY A 1 93 ? -4.086 9.578 3.879 1 73.81 93 GLY A N 1
ATOM 722 C CA . GLY A 1 93 ? -3.148 9.898 2.812 1 73.81 93 GLY A CA 1
ATOM 723 C C . GLY A 1 93 ? -3.537 9.297 1.477 1 73.81 93 GLY A C 1
ATOM 724 O O . GLY A 1 93 ? -3.066 9.742 0.427 1 73.81 93 GLY A O 1
ATOM 725 N N . MET A 1 94 ? -4.398 8.266 1.538 1 79.56 94 MET A N 1
ATOM 726 C CA . MET A 1 94 ? -4.781 7.637 0.277 1 79.56 94 MET A CA 1
ATOM 727 C C . MET A 1 94 ? -5.992 8.336 -0.334 1 79.56 94 MET A C 1
ATOM 729 O O . MET A 1 94 ? -7.109 7.824 -0.264 1 79.56 94 MET A O 1
ATOM 733 N N . SER A 1 95 ? -5.836 9.5 -0.864 1 79.19 95 SER A N 1
ATOM 734 C CA . SER A 1 95 ? -6.836 10.273 -1.587 1 79.19 95 SER A CA 1
ATOM 735 C C . SER A 1 95 ? -6.293 10.766 -2.924 1 79.19 95 SER A C 1
ATOM 737 O O . SER A 1 95 ? -5.078 10.93 -3.086 1 79.19 95 SER A O 1
ATOM 739 N N . SER A 1 96 ? -7.219 11.016 -3.811 1 82.44 96 SER A N 1
ATOM 740 C CA . SER A 1 96 ? -6.832 11.445 -5.148 1 82.44 96 SER A CA 1
ATOM 741 C C . SER A 1 96 ? -6.051 12.758 -5.102 1 82.44 96 SER A C 1
ATOM 743 O O . SER A 1 96 ? -5.039 12.906 -5.793 1 82.44 96 SER A O 1
ATOM 745 N N . THR A 1 97 ? -6.477 13.633 -4.281 1 80 97 THR A N 1
ATOM 746 C CA . THR A 1 97 ? -5.844 14.938 -4.188 1 80 97 THR A CA 1
ATOM 747 C C . THR A 1 97 ? -4.438 14.82 -3.6 1 80 97 THR A C 1
ATOM 749 O O . THR A 1 97 ? -3.484 15.383 -4.137 1 80 97 THR A O 1
ATOM 752 N N . THR A 1 98 ? -4.305 14.086 -2.547 1 81.88 98 THR A N 1
ATOM 753 C CA . THR A 1 98 ? -3.014 13.914 -1.894 1 81.88 98 THR A CA 1
ATOM 754 C C . THR A 1 98 ? -2.021 13.227 -2.828 1 81.88 98 THR A C 1
ATOM 756 O O . THR A 1 98 ? -0.874 13.656 -2.951 1 81.88 98 THR A O 1
ATOM 759 N N . LEU A 1 99 ? -2.463 12.219 -3.518 1 85.88 99 LEU A N 1
ATOM 760 C CA . LEU A 1 99 ? -1.586 11.469 -4.414 1 85.88 99 LEU A CA 1
ATOM 761 C C . LEU A 1 99 ? -1.139 12.336 -5.582 1 85.88 99 LEU A C 1
ATOM 763 O O . LEU A 1 99 ? 0.018 12.273 -6.008 1 85.88 99 LEU A O 1
ATOM 767 N N . ARG A 1 100 ? -2.041 13.156 -6.031 1 84.88 100 ARG A N 1
ATOM 768 C CA . ARG A 1 100 ? -1.686 14.086 -7.102 1 84.88 100 ARG A CA 1
ATOM 769 C C . ARG A 1 100 ? -0.585 15.039 -6.656 1 84.88 100 ARG A C 1
ATOM 771 O O . ARG A 1 100 ? 0.36 15.297 -7.402 1 84.88 100 ARG A O 1
ATOM 778 N N . VAL A 1 101 ? -0.668 15.469 -5.488 1 84.69 101 VAL A N 1
ATOM 779 C CA . VAL A 1 101 ? 0.29 16.453 -4.98 1 84.69 101 VAL A CA 1
ATOM 780 C C . VAL A 1 101 ? 1.627 15.758 -4.707 1 84.69 101 VAL A C 1
ATOM 782 O O . VAL A 1 101 ? 2.686 16.281 -5.059 1 84.69 101 VAL A O 1
ATOM 785 N N . VAL A 1 102 ? 1.577 14.633 -4.09 1 87.31 102 VAL A N 1
ATOM 786 C CA . VAL A 1 102 ? 2.785 13.906 -3.703 1 87.31 102 VAL A CA 1
ATOM 787 C C . VAL A 1 102 ? 3.57 13.508 -4.949 1 87.31 102 VAL A C 1
ATOM 789 O O . VAL A 1 102 ? 4.801 13.57 -4.961 1 87.31 102 VAL A O 1
ATOM 792 N N . TRP A 1 103 ? 2.875 13.172 -5.977 1 92 103 TRP A N 1
ATOM 793 C CA . TRP A 1 103 ? 3.516 12.648 -7.18 1 92 103 TRP A CA 1
ATOM 794 C C . TRP A 1 103 ? 3.707 13.742 -8.219 1 92 103 TRP A C 1
ATOM 796 O O . TRP A 1 103 ? 4.141 13.477 -9.344 1 92 103 TRP A O 1
ATOM 806 N N . ASP A 1 104 ? 3.301 14.883 -7.797 1 84.94 104 ASP A N 1
ATOM 807 C CA . ASP A 1 104 ? 3.455 16 -8.719 1 84.94 104 ASP A CA 1
ATOM 808 C C . ASP A 1 104 ? 4.93 16.281 -9 1 84.94 104 ASP A C 1
ATOM 810 O O . ASP A 1 104 ? 5.754 16.266 -8.086 1 84.94 104 ASP A O 1
ATOM 814 N N . GLY A 1 105 ? 5.219 16.344 -10.289 1 80.81 105 GLY A N 1
ATOM 815 C CA . GLY A 1 105 ? 6.551 16.766 -10.688 1 80.81 105 GLY A CA 1
ATOM 816 C C . GLY A 1 105 ? 7.492 15.609 -10.945 1 80.81 105 GLY A C 1
ATOM 817 O O . GLY A 1 105 ? 7.16 14.688 -11.703 1 80.81 105 GLY A O 1
ATOM 818 N N . ARG A 1 106 ? 8.602 15.547 -10.234 1 87.88 106 ARG A N 1
ATOM 819 C CA . ARG A 1 106 ? 9.805 14.797 -10.602 1 87.88 106 ARG A CA 1
ATOM 820 C C . ARG A 1 106 ? 9.648 13.32 -10.281 1 87.88 106 ARG A C 1
ATOM 822 O O . ARG A 1 106 ? 10.102 12.461 -11.031 1 87.88 106 ARG A O 1
ATOM 829 N N . PRO A 1 107 ? 8.906 12.922 -9.219 1 93.38 107 PRO A N 1
ATOM 830 C CA . PRO A 1 107 ? 8.883 11.492 -8.891 1 93.38 107 PRO A CA 1
ATOM 831 C C . PRO A 1 107 ? 8.219 10.648 -9.977 1 93.38 107 PRO A C 1
ATOM 833 O O . PRO A 1 107 ? 8.656 9.531 -10.25 1 93.38 107 PRO A O 1
ATOM 836 N N . LEU A 1 108 ? 7.188 11.172 -10.578 1 93.69 108 LEU A N 1
ATOM 837 C CA . LEU A 1 108 ? 6.527 10.438 -11.656 1 93.69 108 LEU A CA 1
ATOM 838 C C . LEU A 1 108 ? 7.449 10.297 -12.859 1 93.69 108 LEU A C 1
ATOM 840 O O . LEU A 1 108 ? 7.492 9.234 -13.492 1 93.69 108 LEU A O 1
ATOM 844 N N . ASP A 1 109 ? 8.133 11.367 -13.188 1 93.94 109 ASP A N 1
ATOM 845 C CA . ASP A 1 109 ? 9.109 11.328 -14.273 1 93.94 109 ASP A CA 1
ATOM 846 C C . ASP A 1 109 ? 10.242 10.352 -13.969 1 93.94 109 ASP A C 1
ATOM 848 O O . ASP A 1 109 ? 10.711 9.641 -14.852 1 93.94 109 ASP A O 1
ATOM 852 N N . ASP A 1 110 ? 10.688 10.367 -12.75 1 96.56 110 ASP A N 1
ATOM 853 C CA . ASP A 1 110 ? 11.742 9.453 -12.328 1 96.56 110 ASP A CA 1
ATOM 854 C C . ASP A 1 110 ? 11.289 7.996 -12.453 1 96.56 110 ASP A C 1
ATOM 856 O O . ASP A 1 110 ? 12.07 7.133 -12.852 1 96.56 110 ASP A O 1
ATOM 860 N N . LEU A 1 111 ? 10.047 7.754 -12.094 1 96.88 111 LEU A N 1
ATOM 861 C CA . LEU A 1 111 ? 9.477 6.418 -12.211 1 96.88 111 LEU A CA 1
ATOM 862 C C . LEU A 1 111 ? 9.453 5.961 -13.664 1 96.88 111 LEU A C 1
ATOM 864 O O . LEU A 1 111 ? 9.953 4.883 -13.992 1 96.88 111 LEU A O 1
ATOM 868 N N . ALA A 1 112 ? 8.93 6.793 -14.531 1 95.5 112 ALA A N 1
ATOM 869 C CA . ALA A 1 112 ? 8.781 6.457 -15.945 1 95.5 112 ALA A CA 1
ATOM 870 C C . ALA A 1 112 ? 10.148 6.297 -16.609 1 95.5 112 ALA A C 1
ATOM 872 O O . ALA A 1 112 ? 10.414 5.281 -17.266 1 95.5 112 ALA A O 1
ATOM 873 N N . THR A 1 113 ? 11.016 7.25 -16.438 1 95.19 113 THR A N 1
ATOM 874 C CA . THR A 1 113 ? 12.312 7.266 -17.094 1 95.19 113 THR A CA 1
ATOM 875 C C . THR A 1 113 ? 13.242 6.211 -16.484 1 95.19 113 THR A C 1
ATOM 877 O O . THR A 1 113 ? 14.008 5.57 -17.203 1 95.19 113 THR A O 1
ATOM 880 N N . GLY A 1 114 ? 13.195 6.074 -15.172 1 95.56 114 GLY A N 1
ATOM 881 C CA . GLY A 1 114 ? 14.039 5.098 -14.5 1 95.56 114 GLY A CA 1
ATOM 882 C C . GLY A 1 114 ? 13.781 3.672 -14.953 1 95.56 114 GLY A C 1
ATOM 883 O O . GLY A 1 114 ? 14.727 2.918 -15.211 1 95.56 114 GLY A O 1
ATOM 884 N N . LEU A 1 115 ? 12.539 3.328 -15.07 1 95.69 115 LEU A N 1
ATOM 885 C CA . LEU A 1 115 ? 12.18 1.984 -15.516 1 95.69 115 LEU A CA 1
ATOM 886 C C . LEU A 1 115 ? 12.469 1.808 -17 1 95.69 115 LEU A C 1
ATOM 888 O O . LEU A 1 115 ? 12.961 0.756 -17.422 1 95.69 115 LEU A O 1
ATOM 892 N N . ALA A 1 116 ? 12.195 2.824 -17.797 1 95.06 116 ALA A N 1
ATOM 893 C CA . ALA A 1 116 ? 12.453 2.756 -19.234 1 95.06 116 ALA A CA 1
ATOM 894 C C . ALA A 1 116 ? 13.938 2.525 -19.516 1 95.06 116 ALA A C 1
ATOM 896 O O . ALA A 1 116 ? 14.297 1.76 -20.406 1 95.06 116 ALA A O 1
ATOM 897 N N . GLU A 1 117 ? 14.805 3.186 -18.781 1 94.62 117 GLU A N 1
ATOM 898 C CA . GLU A 1 117 ? 16.25 3.057 -18.938 1 94.62 117 GLU A CA 1
ATOM 899 C C . GLU A 1 117 ? 16.719 1.633 -18.641 1 94.62 117 GLU A C 1
ATOM 901 O O . GLU A 1 117 ? 17.812 1.233 -19.031 1 94.62 117 GLU A O 1
ATOM 906 N N . ARG A 1 118 ? 15.875 0.863 -18 1 93.19 118 ARG A N 1
ATOM 907 C CA . ARG A 1 118 ? 16.219 -0.504 -17.625 1 93.19 118 ARG A CA 1
ATOM 908 C C . ARG A 1 118 ? 15.445 -1.516 -18.469 1 93.19 118 ARG A C 1
ATOM 910 O O . ARG A 1 118 ? 15.398 -2.701 -18.141 1 93.19 118 ARG A O 1
ATOM 917 N N . GLY A 1 119 ? 14.797 -1 -19.469 1 92.25 119 GLY A N 1
ATOM 918 C CA . GLY A 1 119 ? 14.125 -1.862 -20.422 1 92.25 119 GLY A CA 1
ATOM 919 C C . GLY A 1 119 ? 12.711 -2.219 -20.016 1 92.25 119 GLY A C 1
ATOM 920 O O . GLY A 1 119 ? 12.117 -3.16 -20.547 1 92.25 119 GLY A O 1
ATOM 921 N N . HIS A 1 120 ? 12.172 -1.537 -19 1 92.56 120 HIS A N 1
ATOM 922 C CA . HIS A 1 120 ? 10.82 -1.792 -18.516 1 92.56 120 HIS A CA 1
ATOM 923 C C . HIS A 1 120 ? 9.922 -0.572 -18.703 1 92.56 120 HIS A C 1
ATOM 925 O O . HIS A 1 120 ? 9.586 0.114 -17.734 1 92.56 120 HIS A O 1
ATOM 931 N N . SER A 1 121 ? 9.461 -0.376 -19.938 1 92.88 121 SER A N 1
ATOM 932 C CA . SER A 1 121 ? 8.594 0.76 -20.234 1 92.88 121 SER A CA 1
ATOM 933 C C . SER A 1 121 ? 7.148 0.457 -19.859 1 92.88 121 SER A C 1
ATOM 935 O O . SER A 1 121 ? 6.613 -0.59 -20.219 1 92.88 121 SER A O 1
ATOM 937 N N . LEU A 1 122 ? 6.594 1.386 -19.094 1 94.38 122 LEU A N 1
ATOM 938 C CA . LEU A 1 122 ? 5.199 1.279 -18.672 1 94.38 122 LEU A CA 1
ATOM 939 C C . LEU A 1 122 ? 4.316 2.219 -19.484 1 94.38 122 LEU A C 1
ATOM 941 O O . LEU A 1 122 ? 4.734 3.324 -19.844 1 94.38 122 LEU A O 1
ATOM 945 N N . SER A 1 123 ? 3.123 1.74 -19.859 1 94.19 123 SER A N 1
ATOM 946 C CA . SER A 1 123 ? 2.131 2.645 -20.422 1 94.19 123 SER A CA 1
ATOM 947 C C . SER A 1 123 ? 1.719 3.717 -19.422 1 94.19 123 SER A C 1
ATOM 949 O O . SER A 1 123 ? 1.97 3.584 -18.219 1 94.19 123 SER A O 1
ATOM 951 N N . PRO A 1 124 ? 1.143 4.812 -19.859 1 92 124 PRO A N 1
ATOM 952 C CA . PRO A 1 124 ? 0.686 5.852 -18.938 1 92 124 PRO A CA 1
ATOM 953 C C . PRO A 1 124 ? -0.246 5.312 -17.859 1 92 124 PRO A C 1
ATOM 955 O O . PRO A 1 124 ? -0.146 5.715 -16.688 1 92 124 PRO A O 1
ATOM 958 N N . GLU A 1 125 ? -1.109 4.363 -18.219 1 92.75 125 GLU A N 1
ATOM 959 C CA . GLU A 1 125 ? -2.016 3.758 -17.25 1 92.75 125 GLU A CA 1
ATOM 960 C C . GLU A 1 125 ? -1.252 2.912 -16.234 1 92.75 125 GLU A C 1
ATOM 962 O O . GLU A 1 125 ? -1.611 2.871 -15.062 1 92.75 125 GLU A O 1
ATOM 967 N N . GLN A 1 126 ? -0.257 2.303 -16.734 1 94.69 126 GLN A N 1
ATOM 968 C CA . GLN A 1 126 ? 0.559 1.481 -15.852 1 94.69 126 GLN A CA 1
ATOM 969 C C . GLN A 1 126 ? 1.387 2.348 -14.906 1 94.69 126 GLN A C 1
ATOM 971 O O . GLN A 1 126 ? 1.661 1.951 -13.766 1 94.69 126 GLN A O 1
ATOM 976 N N . ILE A 1 127 ? 1.787 3.539 -15.414 1 94.38 127 ILE A N 1
ATOM 977 C CA . ILE A 1 127 ? 2.529 4.457 -14.555 1 94.38 127 ILE A CA 1
ATOM 978 C C . ILE A 1 127 ? 1.654 4.887 -13.383 1 94.38 127 ILE A C 1
ATOM 980 O O . ILE A 1 127 ? 2.119 4.934 -12.242 1 94.38 127 ILE A O 1
ATOM 984 N N . ALA A 1 128 ? 0.436 5.176 -13.672 1 92.31 128 ALA A N 1
ATOM 985 C CA . ALA A 1 128 ? -0.501 5.543 -12.609 1 92.31 128 ALA A CA 1
ATOM 986 C C . ALA A 1 128 ? -0.678 4.402 -11.617 1 92.31 128 ALA A C 1
ATOM 988 O O . ALA A 1 128 ? -0.723 4.629 -10.406 1 92.31 128 ALA A O 1
ATOM 989 N N . SER A 1 129 ? -0.788 3.154 -12.117 1 95.12 129 SER A N 1
ATOM 990 C CA . SER A 1 129 ? -0.885 1.975 -11.258 1 95.12 129 SER A CA 1
ATOM 991 C C . SER A 1 129 ? 0.363 1.81 -10.398 1 95.12 129 SER A C 1
ATOM 993 O O . SER A 1 129 ? 0.265 1.513 -9.211 1 95.12 129 SER A O 1
ATOM 995 N N . ALA A 1 130 ? 1.5 2.023 -11.039 1 97.19 130 ALA A N 1
ATOM 996 C CA . ALA A 1 130 ? 2.768 1.88 -10.328 1 97.19 130 ALA A CA 1
ATOM 997 C C . ALA A 1 130 ? 2.904 2.936 -9.234 1 97.19 130 ALA A C 1
ATOM 999 O O . ALA A 1 130 ? 3.414 2.648 -8.148 1 97.19 130 ALA A O 1
ATOM 1000 N N . ALA A 1 131 ? 2.465 4.152 -9.547 1 96.31 131 ALA A N 1
ATOM 1001 C CA . ALA A 1 131 ? 2.506 5.223 -8.555 1 96.31 131 ALA A CA 1
ATOM 1002 C C . ALA A 1 131 ? 1.646 4.879 -7.344 1 96.31 131 ALA A C 1
ATOM 1004 O O . ALA A 1 131 ? 2.062 5.086 -6.199 1 96.31 131 ALA A O 1
ATOM 1005 N N . ASN A 1 132 ? 0.447 4.379 -7.574 1 95.31 132 ASN A N 1
ATOM 1006 C CA . ASN A 1 132 ? -0.435 3.98 -6.48 1 95.31 132 ASN A CA 1
ATOM 1007 C C . ASN A 1 132 ? 0.117 2.775 -5.727 1 95.31 132 ASN A C 1
ATOM 1009 O O . ASN A 1 132 ? -0.047 2.67 -4.508 1 95.31 132 ASN A O 1
ATOM 1013 N N . PHE A 1 133 ? 0.731 1.874 -6.449 1 97.19 133 PHE A N 1
ATOM 1014 C CA . PHE A 1 133 ? 1.422 0.743 -5.844 1 97.19 133 PHE A CA 1
ATOM 1015 C C . PHE A 1 133 ? 2.51 1.222 -4.891 1 97.19 133 PHE A C 1
ATOM 1017 O O . PHE A 1 133 ? 2.562 0.795 -3.732 1 97.19 133 PHE A O 1
ATOM 1024 N N . ILE A 1 134 ? 3.361 2.143 -5.332 1 98.31 134 ILE A N 1
ATOM 1025 C CA . ILE A 1 134 ? 4.438 2.713 -4.527 1 98.31 134 ILE A CA 1
ATOM 1026 C C . ILE A 1 134 ? 3.852 3.43 -3.314 1 98.31 134 ILE A C 1
ATOM 1028 O O . ILE A 1 134 ? 4.332 3.254 -2.191 1 98.31 134 ILE A O 1
ATOM 1032 N N . SER A 1 135 ? 2.828 4.211 -3.545 1 96.19 135 SER A N 1
ATOM 1033 C CA . SER A 1 135 ? 2.201 4.957 -2.459 1 96.19 135 SER A CA 1
ATOM 1034 C C . SER A 1 135 ? 1.698 4.023 -1.364 1 96.19 135 SER A C 1
ATOM 1036 O O . SER A 1 135 ? 1.92 4.273 -0.178 1 96.19 135 SER A O 1
ATOM 1038 N N . GLY A 1 136 ? 0.988 2.961 -1.789 1 95.62 136 GLY A N 1
ATOM 1039 C CA . GLY A 1 136 ? 0.534 1.968 -0.829 1 95.62 136 GLY A CA 1
ATOM 1040 C C . GLY A 1 136 ? 1.67 1.297 -0.08 1 95.62 136 GLY A C 1
ATOM 1041 O O . GLY A 1 136 ? 1.602 1.126 1.139 1 95.62 136 GLY A O 1
ATOM 1042 N N . ALA A 1 137 ? 2.697 0.915 -0.786 1 97.62 137 ALA A N 1
ATOM 1043 C CA . ALA A 1 137 ? 3.852 0.251 -0.184 1 97.62 137 ALA A CA 1
ATOM 1044 C C . ALA A 1 137 ? 4.527 1.152 0.846 1 97.62 137 ALA A C 1
ATOM 1046 O O . ALA A 1 137 ? 4.91 0.693 1.924 1 97.62 137 ALA A O 1
ATOM 1047 N N . VAL A 1 138 ? 4.688 2.426 0.509 1 97.06 138 VAL A N 1
ATOM 1048 C CA . VAL A 1 138 ? 5.305 3.391 1.414 1 97.06 138 VAL A CA 1
ATOM 1049 C C . VAL A 1 138 ? 4.449 3.537 2.672 1 97.06 138 VAL A C 1
ATOM 1051 O O . VAL A 1 138 ? 4.973 3.557 3.787 1 97.06 138 VAL A O 1
ATOM 1054 N N . LEU A 1 139 ? 3.146 3.586 2.486 1 94.38 139 LEU A N 1
ATOM 1055 C CA . LEU A 1 139 ? 2.26 3.643 3.643 1 94.38 139 LEU A CA 1
ATOM 1056 C C . LEU A 1 139 ? 2.436 2.41 4.523 1 94.38 139 LEU A C 1
ATOM 1058 O O . LEU A 1 139 ? 2.467 2.518 5.75 1 94.38 139 LEU A O 1
ATOM 1062 N N . GLY A 1 140 ? 2.514 1.243 3.898 1 95.12 140 GLY A N 1
ATOM 1063 C CA . GLY A 1 140 ? 2.777 0.025 4.645 1 95.12 140 GLY A CA 1
ATOM 1064 C C . GLY A 1 140 ? 4.066 0.084 5.449 1 95.12 140 GLY A C 1
ATOM 1065 O O . GLY A 1 140 ? 4.113 -0.383 6.586 1 95.12 140 GLY A O 1
ATOM 1066 N N . ALA A 1 141 ? 5.078 0.649 4.875 1 96.88 141 ALA A N 1
ATOM 1067 C CA . ALA A 1 141 ? 6.363 0.771 5.559 1 96.88 141 ALA A CA 1
ATOM 1068 C C . ALA A 1 141 ? 6.27 1.744 6.73 1 96.88 141 ALA A C 1
ATOM 1070 O O . ALA A 1 141 ? 6.832 1.493 7.797 1 96.88 141 ALA A O 1
ATOM 1071 N N . ILE A 1 142 ? 5.641 2.869 6.484 1 94.56 142 ILE A N 1
ATOM 1072 C CA . ILE A 1 142 ? 5.434 3.84 7.555 1 94.56 142 ILE A CA 1
ATOM 1073 C C . ILE A 1 142 ? 4.715 3.176 8.727 1 94.56 142 ILE A C 1
ATOM 1075 O O . ILE A 1 142 ? 5.133 3.309 9.875 1 94.56 142 ILE A O 1
ATOM 1079 N N . PHE A 1 143 ? 3.736 2.441 8.383 1 91.88 143 PHE A N 1
ATOM 1080 C CA . PHE A 1 143 ? 2.965 1.749 9.414 1 91.88 143 PHE A CA 1
ATOM 1081 C C . PHE A 1 143 ? 3.834 0.74 10.156 1 91.88 143 PHE A C 1
ATOM 1083 O O . PHE A 1 143 ? 3.762 0.633 11.375 1 91.88 143 PHE A O 1
ATOM 1090 N N . THR A 1 144 ? 4.574 0.02 9.453 1 93.38 144 THR A N 1
ATOM 1091 C CA . THR A 1 144 ? 5.48 -0.964 10.039 1 93.38 144 THR A CA 1
ATOM 1092 C C . THR A 1 144 ? 6.41 -0.307 11.055 1 93.38 144 THR A C 1
ATOM 1094 O O . THR A 1 144 ? 6.629 -0.842 12.148 1 93.38 144 THR A O 1
ATOM 1097 N N . GLY A 1 145 ? 6.934 0.823 10.703 1 93.19 145 GLY A N 1
ATOM 1098 C CA . GLY A 1 145 ? 7.809 1.558 11.609 1 93.19 145 GLY A CA 1
ATOM 1099 C C . GLY A 1 145 ? 7.082 2.121 12.812 1 93.19 145 GLY A C 1
ATOM 1100 O O . GLY A 1 145 ? 7.582 2.041 13.938 1 93.19 145 GLY A O 1
ATOM 1101 N N . LEU A 1 146 ? 5.957 2.615 12.609 1 88.5 146 LEU A N 1
ATOM 1102 C CA . LEU A 1 146 ? 5.207 3.283 13.664 1 88.5 146 LEU A CA 1
ATOM 1103 C C . LEU A 1 146 ? 4.668 2.271 14.672 1 88.5 146 LEU A C 1
ATOM 1105 O O . LEU A 1 146 ? 4.547 2.574 15.859 1 88.5 146 LEU A O 1
ATOM 1109 N N . ASP A 1 147 ? 4.363 1.111 14.172 1 86.94 147 ASP A N 1
ATOM 1110 C CA . ASP A 1 147 ? 3.809 0.091 15.055 1 86.94 147 ASP A CA 1
ATOM 1111 C C . ASP A 1 147 ? 4.918 -0.663 15.789 1 86.94 147 ASP A C 1
ATOM 1113 O O . ASP A 1 147 ? 4.641 -1.522 16.625 1 86.94 147 ASP A O 1
ATOM 1117 N N . GLY A 1 148 ? 6.102 -0.358 15.477 1 87.5 148 GLY A N 1
ATOM 1118 C CA . GLY A 1 148 ? 7.234 -0.881 16.219 1 87.5 148 GLY A CA 1
ATOM 1119 C C . GLY A 1 148 ? 7.633 -2.281 15.797 1 87.5 148 GLY A C 1
ATOM 1120 O O . GLY A 1 148 ? 8.43 -2.938 16.469 1 87.5 148 GLY A O 1
ATOM 1121 N N . HIS A 1 149 ? 7.105 -2.801 14.711 1 85.69 149 HIS A N 1
ATOM 1122 C CA . HIS A 1 149 ? 7.441 -4.137 14.234 1 85.69 149 HIS A CA 1
ATOM 1123 C C . HIS A 1 149 ? 8.867 -4.188 13.688 1 85.69 149 HIS A C 1
ATOM 1125 O O . HIS A 1 149 ? 9.5 -5.246 13.695 1 85.69 149 HIS A O 1
ATOM 1131 N N . ARG A 1 150 ? 9.289 -3.023 13.125 1 90.62 150 ARG A N 1
ATOM 1132 C CA . ARG A 1 150 ? 10.609 -2.814 12.547 1 90.62 150 ARG A CA 1
ATOM 1133 C C . ARG A 1 150 ? 11.102 -1.393 12.797 1 90.62 150 ARG A C 1
ATOM 1135 O O . ARG A 1 150 ? 10.297 -0.494 13.07 1 90.62 150 ARG A O 1
ATOM 1142 N N . THR A 1 151 ? 12.43 -1.307 12.781 1 94.94 151 THR A N 1
ATOM 1143 C CA . THR A 1 151 ? 12.883 0.077 12.695 1 94.94 151 THR A CA 1
ATOM 1144 C C . THR A 1 151 ? 12.43 0.718 11.391 1 94.94 151 THR A C 1
ATOM 1146 O O . THR A 1 151 ? 12.203 0.022 10.398 1 94.94 151 THR A O 1
ATOM 1149 N N . TRP A 1 152 ? 12.289 2.014 11.438 1 95.19 152 TRP A N 1
ATOM 1150 C CA . TRP A 1 152 ? 11.898 2.695 10.211 1 95.19 152 TRP A CA 1
ATOM 1151 C C . TRP A 1 152 ? 12.891 2.414 9.086 1 95.19 152 TRP A C 1
ATOM 1153 O O . TRP A 1 152 ? 12.5 2.27 7.926 1 95.19 152 TRP A O 1
ATOM 1163 N N . ALA A 1 153 ? 14.164 2.334 9.414 1 96.94 153 ALA A N 1
ATOM 1164 C CA . ALA A 1 153 ? 15.227 2.133 8.43 1 96.94 153 ALA A CA 1
ATOM 1165 C C . ALA A 1 153 ? 15.117 0.755 7.781 1 96.94 153 ALA A C 1
ATOM 1167 O O . ALA A 1 153 ? 15.242 0.624 6.562 1 96.94 153 ALA A O 1
ATOM 1168 N N . ASP A 1 154 ? 14.859 -0.267 8.586 1 96.88 154 ASP A N 1
ATOM 1169 C CA . ASP A 1 154 ? 14.695 -1.619 8.055 1 96.88 154 ASP A CA 1
ATOM 1170 C C . ASP A 1 154 ? 13.445 -1.718 7.184 1 96.88 154 ASP A C 1
ATOM 1172 O O . ASP A 1 154 ? 13.477 -2.332 6.117 1 96.88 154 ASP A O 1
ATOM 1176 N N . ALA A 1 155 ? 12.367 -1.101 7.66 1 96.94 155 ALA A N 1
ATOM 1177 C CA . ALA A 1 155 ? 11.125 -1.101 6.898 1 96.94 155 ALA A CA 1
ATOM 1178 C C . ALA A 1 155 ? 11.305 -0.413 5.547 1 96.94 155 ALA A C 1
ATOM 1180 O O . ALA A 1 155 ? 10.805 -0.895 4.527 1 96.94 155 ALA A O 1
ATOM 1181 N N . ALA A 1 156 ? 12 0.706 5.562 1 97.88 156 ALA A N 1
ATOM 1182 C CA . ALA A 1 156 ? 12.258 1.448 4.332 1 97.88 156 ALA A CA 1
ATOM 1183 C C . ALA A 1 156 ? 13.109 0.629 3.365 1 97.88 156 ALA A C 1
ATOM 1185 O O . ALA A 1 156 ? 12.789 0.527 2.178 1 97.88 156 ALA A O 1
ATOM 1186 N N . THR A 1 157 ? 14.172 0.034 3.895 1 97.75 157 THR A N 1
ATOM 1187 C CA . THR A 1 157 ? 15.086 -0.747 3.07 1 97.75 157 THR A CA 1
ATOM 1188 C C . THR A 1 157 ? 14.367 -1.931 2.434 1 97.75 157 THR A C 1
ATOM 1190 O O . THR A 1 157 ? 14.469 -2.148 1.224 1 97.75 157 THR A O 1
ATOM 1193 N N . GLU A 1 158 ? 13.625 -2.654 3.211 1 97.44 158 GLU A N 1
ATOM 1194 C CA . GLU A 1 158 ? 12.898 -3.826 2.723 1 97.44 158 GLU A CA 1
ATOM 1195 C C . GLU A 1 158 ? 11.852 -3.434 1.686 1 97.44 158 GLU A C 1
ATOM 1197 O O . GLU A 1 158 ? 11.789 -4.023 0.605 1 97.44 158 GLU A O 1
ATOM 1202 N N . THR A 1 159 ? 11.078 -2.441 1.99 1 98.31 159 THR A N 1
ATOM 1203 C CA . THR A 1 159 ? 9.969 -2.043 1.129 1 98.31 159 THR A CA 1
ATOM 1204 C C . THR A 1 159 ? 10.492 -1.474 -0.189 1 98.31 159 THR A C 1
ATOM 1206 O O . THR A 1 159 ? 9.977 -1.805 -1.259 1 98.31 159 THR A O 1
ATOM 1209 N N . VAL A 1 160 ? 11.492 -0.625 -0.134 1 98.69 160 VAL A N 1
ATOM 1210 C CA . VAL A 1 160 ? 12.039 -0.033 -1.351 1 98.69 160 VAL A CA 1
ATOM 1211 C C . VAL A 1 160 ? 12.617 -1.129 -2.242 1 98.69 160 VAL A C 1
ATOM 1213 O O . VAL A 1 160 ? 12.422 -1.116 -3.459 1 98.69 160 VAL A O 1
ATOM 1216 N N . GLU A 1 161 ? 13.32 -2.068 -1.629 1 98.56 161 GLU A N 1
ATOM 1217 C CA . GLU A 1 161 ? 13.836 -3.191 -2.406 1 98.56 161 GLU A CA 1
ATOM 1218 C C . GLU A 1 161 ? 12.703 -3.967 -3.072 1 98.56 161 GLU A C 1
ATOM 1220 O O . GLU A 1 161 ? 12.766 -4.27 -4.266 1 98.56 161 GLU A O 1
ATOM 1225 N N . TRP A 1 162 ? 11.664 -4.312 -2.291 1 98.56 162 TRP A N 1
ATOM 1226 C CA . TRP A 1 162 ? 10.547 -5.094 -2.812 1 98.56 162 TRP A CA 1
ATOM 1227 C C . TRP A 1 162 ? 9.836 -4.348 -3.939 1 98.56 162 TRP A C 1
ATOM 1229 O O . TRP A 1 162 ? 9.492 -4.941 -4.965 1 98.56 162 TRP A O 1
ATOM 1239 N N . VAL A 1 163 ? 9.625 -3.062 -3.803 1 98.75 163 VAL A N 1
ATOM 1240 C CA . VAL A 1 163 ? 8.938 -2.246 -4.797 1 98.75 163 VAL A CA 1
ATOM 1241 C C . VAL A 1 163 ? 9.75 -2.221 -6.094 1 98.75 163 VAL A C 1
ATOM 1243 O O . VAL A 1 163 ? 9.211 -2.482 -7.172 1 98.75 163 VAL A O 1
ATOM 1246 N N . LEU A 1 164 ? 11.055 -1.92 -5.996 1 98.44 164 LEU A N 1
ATOM 1247 C CA . LEU A 1 164 ? 11.891 -1.778 -7.184 1 98.44 164 LEU A CA 1
ATOM 1248 C C . LEU A 1 164 ? 12.016 -3.105 -7.922 1 98.44 164 LEU A C 1
ATOM 1250 O O . LEU A 1 164 ? 11.914 -3.148 -9.148 1 98.44 164 LEU A O 1
ATOM 1254 N N . VAL A 1 165 ? 12.18 -4.172 -7.203 1 98.06 165 VAL A N 1
ATOM 1255 C CA . VAL A 1 165 ? 12.266 -5.488 -7.824 1 98.06 165 VAL A CA 1
ATOM 1256 C C . VAL A 1 165 ? 10.945 -5.82 -8.516 1 98.06 165 VAL A C 1
ATOM 1258 O O . VAL A 1 165 ? 10.93 -6.301 -9.656 1 98.06 165 VAL A O 1
ATOM 1261 N N . GLY A 1 166 ? 9.828 -5.566 -7.844 1 98.19 166 GLY A N 1
ATOM 1262 C CA . GLY A 1 166 ? 8.516 -5.801 -8.422 1 98.19 166 GLY A CA 1
ATOM 1263 C C . GLY A 1 166 ? 8.297 -5.051 -9.727 1 98.19 166 GLY A C 1
ATOM 1264 O O . GLY A 1 166 ? 7.66 -5.57 -10.648 1 98.19 166 GLY A O 1
ATOM 1265 N N . LEU A 1 167 ? 8.898 -3.883 -9.789 1 97.75 167 LEU A N 1
ATOM 1266 C CA . LEU A 1 167 ? 8.672 -3.035 -10.961 1 97.75 167 LEU A CA 1
ATOM 1267 C C . LEU A 1 167 ? 9.688 -3.344 -12.055 1 97.75 167 LEU A C 1
ATOM 1269 O O . LEU A 1 167 ? 9.602 -2.787 -13.156 1 97.75 167 LEU A O 1
ATOM 1273 N N . GLY A 1 168 ? 10.68 -4.18 -11.75 1 96.31 168 GLY A N 1
ATOM 1274 C CA . GLY A 1 168 ? 11.508 -4.656 -12.844 1 96.31 168 GLY A CA 1
ATOM 1275 C C . GLY A 1 168 ? 12.992 -4.391 -12.625 1 96.31 168 GLY A C 1
ATOM 1276 O O . GLY A 1 168 ? 13.82 -4.777 -13.453 1 96.31 168 GLY A O 1
ATOM 1277 N N . VAL A 1 169 ? 13.383 -3.762 -11.578 1 97.19 169 VAL A N 1
ATOM 1278 C CA . VAL A 1 169 ? 14.789 -3.553 -11.242 1 97.19 169 VAL A CA 1
ATOM 1279 C C . VAL A 1 169 ? 15.391 -4.848 -10.703 1 97.19 169 VAL A C 1
ATOM 1281 O O . VAL A 1 169 ? 14.734 -5.586 -9.969 1 97.19 169 VAL A O 1
ATOM 1284 N N . SER A 1 170 ? 16.594 -5.129 -11.141 1 96.69 170 SER A N 1
ATOM 1285 C CA . SER A 1 170 ? 17.234 -6.34 -10.633 1 96.69 170 SER A CA 1
ATOM 1286 C C . SER A 1 170 ? 17.359 -6.312 -9.117 1 96.69 170 SER A C 1
ATOM 1288 O O . SER A 1 170 ? 17.516 -5.246 -8.516 1 96.69 170 SER A O 1
ATOM 1290 N N . ARG A 1 171 ? 17.297 -7.465 -8.469 1 96.12 171 ARG A N 1
ATOM 1291 C CA . ARG A 1 171 ? 17.328 -7.551 -7.012 1 96.12 171 ARG A CA 1
ATOM 1292 C C . ARG A 1 171 ? 18.625 -6.977 -6.453 1 96.12 171 ARG A C 1
ATOM 1294 O O . ARG A 1 171 ? 18.609 -6.285 -5.434 1 96.12 171 ARG A O 1
ATOM 1301 N N . GLU A 1 172 ? 19.719 -7.281 -7.062 1 96.88 172 GLU A N 1
ATOM 1302 C CA . GLU A 1 172 ? 21 -6.754 -6.625 1 96.88 172 GLU A CA 1
ATOM 1303 C C . GLU A 1 172 ? 21.031 -5.23 -6.676 1 96.88 172 GLU A C 1
ATOM 1305 O O . GLU A 1 172 ? 21.438 -4.578 -5.715 1 96.88 172 GLU A O 1
ATOM 1310 N N . GLU A 1 173 ? 20.578 -4.668 -7.781 1 97.44 173 GLU A N 1
ATOM 1311 C CA . GLU A 1 173 ? 20.547 -3.217 -7.914 1 97.44 173 GLU A CA 1
ATOM 1312 C C . GLU A 1 173 ? 19.578 -2.598 -6.902 1 97.44 173 GLU A C 1
ATOM 1314 O O . GLU A 1 173 ? 19.891 -1.579 -6.281 1 97.44 173 GLU A O 1
ATOM 1319 N N . ALA A 1 174 ? 18.391 -3.205 -6.77 1 98.06 174 ALA A N 1
ATOM 1320 C CA . ALA A 1 174 ? 17.391 -2.711 -5.824 1 98.06 174 ALA A CA 1
ATOM 1321 C C . ALA A 1 174 ? 17.953 -2.693 -4.402 1 98.06 174 ALA A C 1
ATOM 1323 O O . ALA A 1 174 ? 17.703 -1.745 -3.648 1 98.06 174 ALA A O 1
ATOM 1324 N N . ARG A 1 175 ? 18.672 -3.715 -3.998 1 97.06 175 ARG A N 1
ATOM 1325 C CA . ARG A 1 175 ? 19.281 -3.799 -2.676 1 97.06 175 ARG A CA 1
ATOM 1326 C C . ARG A 1 175 ? 20.281 -2.668 -2.461 1 97.06 175 ARG A C 1
ATOM 1328 O O . ARG A 1 175 ? 20.328 -2.076 -1.382 1 97.06 175 ARG A O 1
ATOM 1335 N N . ASN A 1 176 ? 21.047 -2.369 -3.455 1 96.88 176 ASN A N 1
ATOM 1336 C CA . ASN A 1 176 ? 22.031 -1.286 -3.385 1 96.88 176 ASN A CA 1
ATOM 1337 C C . ASN A 1 176 ? 21.344 0.076 -3.279 1 96.88 176 ASN A C 1
ATOM 1339 O O . ASN A 1 176 ? 21.812 0.946 -2.535 1 96.88 176 ASN A O 1
ATOM 1343 N N . LEU A 1 177 ? 20.266 0.236 -4.016 1 96.69 177 LEU A N 1
ATOM 1344 C CA . LEU A 1 177 ? 19.547 1.502 -4.047 1 96.69 177 LEU A CA 1
ATOM 1345 C C . LEU A 1 177 ? 18.797 1.733 -2.738 1 96.69 177 LEU A C 1
ATOM 1347 O O . LEU A 1 177 ? 18.578 2.879 -2.338 1 96.69 177 LEU A O 1
ATOM 1351 N N . ALA A 1 178 ? 18.359 0.62 -2.113 1 97.06 178 ALA A N 1
ATOM 1352 C CA . ALA A 1 178 ? 17.547 0.692 -0.897 1 97.06 178 ALA A CA 1
ATOM 1353 C C . ALA A 1 178 ? 18.438 0.891 0.334 1 97.06 178 ALA A C 1
ATOM 1355 O O . ALA A 1 178 ? 17.922 1.073 1.443 1 97.06 178 ALA A O 1
ATOM 1356 N N . ALA A 1 179 ? 19.703 0.848 0.136 1 91.12 179 ALA A N 1
ATOM 1357 C CA . ALA A 1 179 ? 20.641 0.926 1.241 1 91.12 179 ALA A CA 1
ATOM 1358 C C . ALA A 1 179 ? 21.438 2.234 1.197 1 91.12 179 ALA A C 1
ATOM 1360 O O . ALA A 1 179 ? 21.297 3.016 0.252 1 91.12 179 ALA A O 1
ATOM 1361 N N . GLY A 1 180 ? 22.141 2.518 2.275 1 87.81 180 GLY A N 1
ATOM 1362 C CA . GLY A 1 180 ? 23.031 3.66 2.312 1 87.81 180 GLY A CA 1
ATOM 1363 C C . GLY A 1 180 ? 22.469 4.84 3.078 1 87.81 180 GLY A C 1
ATOM 1364 O O . GLY A 1 180 ? 21.312 4.801 3.527 1 87.81 180 GLY A O 1
ATOM 1365 N N . ASP A 1 181 ? 23.25 5.883 3.143 1 91.88 181 ASP A N 1
ATOM 1366 C CA . ASP A 1 181 ? 22.875 7.062 3.914 1 91.88 181 ASP A CA 1
ATOM 1367 C C . ASP A 1 181 ? 21.891 7.934 3.133 1 91.88 181 ASP A C 1
ATOM 1369 O O . ASP A 1 181 ? 21.938 7.992 1.902 1 91.88 181 ASP A O 1
ATOM 1373 N N . LEU A 1 182 ? 21.016 8.516 3.836 1 94.25 182 LEU A N 1
ATOM 1374 C CA . LEU A 1 182 ? 20.062 9.438 3.238 1 94.25 182 LEU A CA 1
ATOM 1375 C C . LEU A 1 182 ? 20.516 10.883 3.402 1 94.25 182 LEU A C 1
ATOM 1377 O O . LEU A 1 182 ? 21.078 11.25 4.441 1 94.25 182 LEU A O 1
ATOM 1381 N N . PRO A 1 183 ? 20.344 11.664 2.371 1 92 183 PRO A N 1
ATOM 1382 C CA . PRO A 1 183 ? 20.609 13.094 2.545 1 92 183 PRO A CA 1
ATOM 1383 C C . PRO A 1 183 ? 19.719 13.742 3.594 1 92 183 PRO A C 1
ATOM 1385 O O . PRO A 1 183 ? 18.609 13.266 3.846 1 92 183 PRO A O 1
ATOM 1388 N N . PRO A 1 184 ? 20.234 14.742 4.266 1 88.88 184 PRO A N 1
ATOM 1389 C CA . PRO A 1 184 ? 19.375 15.469 5.203 1 88.88 184 PRO A CA 1
ATOM 1390 C C . PRO A 1 184 ? 18.219 16.188 4.516 1 88.88 184 PRO A C 1
ATOM 1392 O O . PRO A 1 184 ? 18.344 16.609 3.365 1 88.88 184 PRO A O 1
ATOM 1395 N N . LEU A 1 185 ? 17.109 16.219 5.184 1 88.19 185 LEU A N 1
ATOM 1396 C CA . LEU A 1 185 ? 15.984 17.031 4.719 1 88.19 185 LEU A CA 1
ATOM 1397 C C . LEU A 1 185 ? 16.094 18.453 5.246 1 88.19 185 LEU A C 1
ATOM 1399 O O . LEU A 1 185 ? 16.125 18.672 6.461 1 88.19 185 LEU A O 1
ATOM 1403 N N . PRO A 1 186 ? 16.266 19.328 4.254 1 84.56 186 PRO A N 1
ATOM 1404 C CA . PRO A 1 186 ? 16.359 20.719 4.711 1 84.56 186 PRO A CA 1
ATOM 1405 C C . PRO A 1 186 ? 15.109 21.172 5.457 1 84.56 186 PRO A C 1
ATOM 1407 O O . PRO A 1 186 ? 14.047 20.578 5.316 1 84.56 186 PRO A O 1
ATOM 1410 N N . GLU A 1 187 ? 15.273 22.188 6.461 1 76.5 187 GLU A N 1
ATOM 1411 C CA . GLU A 1 187 ? 14.172 22.734 7.238 1 76.5 187 GLU A CA 1
ATOM 1412 C C . GLU A 1 187 ? 13.242 23.562 6.367 1 76.5 187 GLU A C 1
ATOM 1414 O O . GLU A 1 187 ? 13.68 24.188 5.395 1 76.5 187 GLU A O 1
ATOM 1419 N N . MET B 1 1 ? -28.984 -3.145 5.773 1 23.11 1 MET B N 1
ATOM 1420 C CA . MET B 1 1 ? -28.312 -3.461 4.523 1 23.11 1 MET B CA 1
ATOM 1421 C C . MET B 1 1 ? -28.594 -2.396 3.467 1 23.11 1 MET B C 1
ATOM 1423 O O . MET B 1 1 ? -27.688 -2.01 2.717 1 23.11 1 MET B O 1
ATOM 1427 N N . GLN B 1 2 ? -29.844 -1.945 3.449 1 26.09 2 GLN B N 1
ATOM 1428 C CA . GLN B 1 2 ? -30.5 -1.125 2.434 1 26.09 2 GLN B CA 1
ATOM 1429 C C . GLN B 1 2 ? -30.078 0.338 2.559 1 26.09 2 GLN B C 1
ATOM 1431 O O . GLN B 1 2 ? -30.078 1.075 1.571 1 26.09 2 GLN B O 1
ATOM 1436 N N . LEU B 1 3 ? -30.031 0.707 3.871 1 29.03 3 LEU B N 1
ATOM 1437 C CA . LEU B 1 3 ? -29.891 2.141 4.098 1 29.03 3 LEU B CA 1
ATOM 1438 C C . LEU B 1 3 ? -28.562 2.652 3.543 1 29.03 3 LEU B C 1
ATOM 1440 O O . LEU B 1 3 ? -28.406 3.854 3.316 1 29.03 3 LEU B O 1
ATOM 1444 N N . PHE B 1 4 ? -27.578 1.718 3.473 1 33.81 4 PHE B N 1
ATOM 1445 C CA . PHE B 1 4 ? -26.266 2.121 2.98 1 33.81 4 PHE B CA 1
ATOM 1446 C C . PHE B 1 4 ? -26.328 2.469 1.498 1 33.81 4 PHE B C 1
ATOM 1448 O O . PHE B 1 4 ? -25.328 2.891 0.913 1 33.81 4 PHE B O 1
ATOM 1455 N N . ALA B 1 5 ? -27.391 2.09 0.824 1 29.3 5 ALA B N 1
ATOM 1456 C CA . ALA B 1 5 ? -27.453 2.105 -0.636 1 29.3 5 ALA B CA 1
ATOM 1457 C C . ALA B 1 5 ? -27.578 3.531 -1.165 1 29.3 5 ALA B C 1
ATOM 1459 O O . ALA B 1 5 ? -27.109 3.838 -2.262 1 29.3 5 ALA B O 1
ATOM 1460 N N . GLU B 1 6 ? -28.531 4.242 -0.76 1 29.11 6 GLU B N 1
ATOM 1461 C CA . GLU B 1 6 ? -29.031 5.344 -1.576 1 29.11 6 GLU B CA 1
ATOM 1462 C C . GLU B 1 6 ? -28.109 6.562 -1.477 1 29.11 6 GLU B C 1
ATOM 1464 O O . GLU B 1 6 ? -28.141 7.445 -2.336 1 29.11 6 GLU B O 1
ATOM 1469 N N . ARG B 1 7 ? -27.719 7.043 -0.237 1 35.06 7 ARG B N 1
ATOM 1470 C CA . ARG B 1 7 ? -27.125 8.375 -0.174 1 35.06 7 ARG B CA 1
ATOM 1471 C C . ARG B 1 7 ? -25.703 8.359 -0.717 1 35.06 7 ARG B C 1
ATOM 1473 O O . ARG B 1 7 ? -25 7.355 -0.604 1 35.06 7 ARG B O 1
ATOM 1480 N N . GLY B 1 8 ? -25.375 9.133 -1.745 1 30.3 8 GLY B N 1
ATOM 1481 C CA . GLY B 1 8 ? -24.172 9.258 -2.555 1 30.3 8 GLY B CA 1
ATOM 1482 C C . GLY B 1 8 ? -22.906 8.977 -1.775 1 30.3 8 GLY B C 1
ATOM 1483 O O . GLY B 1 8 ? -22.891 9.086 -0.547 1 30.3 8 GLY B O 1
ATOM 1484 N N . LEU B 1 9 ? -21.953 8.164 -2.357 1 35.41 9 LEU B N 1
ATOM 1485 C CA . LEU B 1 9 ? -20.719 7.465 -1.98 1 35.41 9 LEU B CA 1
ATOM 1486 C C . LEU B 1 9 ? -19.875 8.32 -1.041 1 35.41 9 LEU B C 1
ATOM 1488 O O . LEU B 1 9 ? -19.125 7.793 -0.215 1 35.41 9 LEU B O 1
ATOM 1492 N N . THR B 1 10 ? -19.75 9.602 -1.395 1 37.09 10 THR B N 1
ATOM 1493 C CA . THR B 1 10 ? -18.703 10.422 -0.824 1 37.09 10 THR B CA 1
ATOM 1494 C C . THR B 1 10 ? -18.984 10.734 0.643 1 37.09 10 THR B C 1
ATOM 1496 O O . THR B 1 10 ? -18.109 11.203 1.364 1 37.09 10 THR B O 1
ATOM 1499 N N . GLN B 1 11 ? -20.344 10.859 0.917 1 38.94 11 GLN B N 1
ATOM 1500 C CA . GLN B 1 11 ? -20.688 11.414 2.221 1 38.94 11 GLN B CA 1
ATOM 1501 C C . GLN B 1 11 ? -20.953 10.305 3.238 1 38.94 11 GLN B C 1
ATOM 1503 O O . GLN B 1 11 ? -22.094 9.891 3.438 1 38.94 11 GLN B O 1
ATOM 1508 N N . ILE B 1 12 ? -20.25 9.312 3.318 1 43.22 12 ILE B N 1
ATOM 1509 C CA . ILE B 1 12 ? -20.469 8.477 4.496 1 43.22 12 ILE B CA 1
ATOM 1510 C C . ILE B 1 12 ? -20.531 9.359 5.742 1 43.22 12 ILE B C 1
ATOM 1512 O O . ILE B 1 12 ? -19.562 10.023 6.094 1 43.22 12 ILE B O 1
ATOM 1516 N N . SER B 1 13 ? -21.719 9.898 6.082 1 45.06 13 SER B N 1
ATOM 1517 C CA . SER B 1 13 ? -21.938 10.734 7.258 1 45.06 13 SER B CA 1
ATOM 1518 C C . SER B 1 13 ? -21.5 10.016 8.531 1 45.06 13 SER B C 1
ATOM 1520 O O . SER B 1 13 ? -21.391 8.789 8.555 1 45.06 13 SER B O 1
ATOM 1522 N N . VAL B 1 14 ? -20.875 10.836 9.453 1 47.16 14 VAL B N 1
ATOM 1523 C CA . VAL B 1 14 ? -20.609 10.336 10.797 1 47.16 14 VAL B CA 1
ATOM 1524 C C . VAL B 1 14 ? -21.781 9.5 11.289 1 47.16 14 VAL B C 1
ATOM 1526 O O . VAL B 1 14 ? -21.594 8.477 11.945 1 47.16 14 VAL B O 1
ATOM 1529 N N . THR B 1 15 ? -22.875 10.047 10.875 1 46.97 15 THR B N 1
ATOM 1530 C CA . THR B 1 15 ? -24.078 9.352 11.297 1 46.97 15 THR B CA 1
ATOM 1531 C C . THR B 1 15 ? -24.172 7.969 10.656 1 46.97 15 THR B C 1
ATOM 1533 O O . THR B 1 15 ? -24.516 6.992 11.32 1 46.97 15 THR B O 1
ATOM 1536 N N . ASP B 1 16 ? -23.859 7.973 9.453 1 50.19 16 ASP B N 1
ATOM 1537 C CA . ASP B 1 16 ? -23.922 6.684 8.773 1 50.19 16 ASP B CA 1
ATOM 1538 C C . ASP B 1 16 ? -22.859 5.727 9.32 1 50.19 16 ASP B C 1
ATOM 1540 O O . ASP B 1 16 ? -23.109 4.531 9.477 1 50.19 16 ASP B O 1
ATOM 1544 N N . LEU B 1 17 ? -21.734 6.305 9.57 1 49.69 17 LEU B N 1
ATOM 1545 C CA . LEU B 1 17 ? -20.656 5.504 10.156 1 49.69 17 LEU B CA 1
ATOM 1546 C C . LEU B 1 17 ? -21.047 5.027 11.555 1 49.69 17 LEU B C 1
ATOM 1548 O O . LEU B 1 17 ? -20.797 3.869 11.898 1 49.69 17 LEU B O 1
ATOM 1552 N N . ALA B 1 18 ? -21.594 6.078 12.305 1 49.72 18 ALA B N 1
ATOM 1553 C CA . ALA B 1 18 ? -22.078 5.734 13.633 1 49.72 18 ALA B CA 1
ATOM 1554 C C . ALA B 1 18 ? -23.156 4.66 13.562 1 49.72 18 ALA B C 1
ATOM 1556 O O . ALA B 1 18 ? -23.156 3.721 14.359 1 49.72 18 ALA B O 1
ATOM 1557 N N . GLN B 1 19 ? -23.953 4.867 12.672 1 50.66 19 GLN B N 1
ATOM 1558 C CA . GLN B 1 19 ? -25.047 3.904 12.508 1 50.66 19 GLN B CA 1
ATOM 1559 C C . GLN B 1 19 ? -24.5 2.539 12.086 1 50.66 19 GLN B C 1
ATOM 1561 O O . GLN B 1 19 ? -24.969 1.507 12.586 1 50.66 19 GLN B O 1
ATOM 1566 N N . ALA B 1 20 ? -23.688 2.598 11.219 1 49.75 20 ALA B N 1
ATOM 1567 C CA . ALA B 1 20 ? -23.094 1.343 10.766 1 49.75 20 ALA B CA 1
ATOM 1568 C C . ALA B 1 20 ? -22.312 0.663 11.883 1 49.75 20 ALA B C 1
ATOM 1570 O O . ALA B 1 20 ? -22.234 -0.567 11.945 1 49.75 20 ALA B O 1
ATOM 1571 N N . ALA B 1 21 ? -21.734 1.533 12.711 1 48.25 21 ALA B N 1
ATOM 1572 C CA . ALA B 1 21 ? -20.969 1.021 13.852 1 48.25 21 ALA B CA 1
ATOM 1573 C C . ALA B 1 21 ? -21.891 0.683 15.016 1 48.25 21 ALA B C 1
ATOM 1575 O O . ALA B 1 21 ? -21.438 0.137 16.031 1 48.25 21 ALA B O 1
ATOM 1576 N N . GLY B 1 22 ? -23.172 0.957 14.766 1 48.53 22 GLY B N 1
ATOM 1577 C CA . GLY B 1 22 ? -24.125 0.718 15.836 1 48.53 22 GLY B CA 1
ATOM 1578 C C . GLY B 1 22 ? -23.953 1.649 17.016 1 48.53 22 GLY B C 1
ATOM 1579 O O . GLY B 1 22 ? -24.25 1.283 18.156 1 48.53 22 GLY B O 1
ATOM 1580 N N . VAL B 1 23 ? -23.234 2.582 16.922 1 46.56 23 VAL B N 1
ATOM 1581 C CA . VAL B 1 23 ? -22.984 3.49 18.031 1 46.56 23 VAL B CA 1
ATOM 1582 C C . VAL B 1 23 ? -23.906 4.695 17.938 1 46.56 23 VAL B C 1
ATOM 1584 O O . VAL B 1 23 ? -24.266 5.129 16.828 1 46.56 23 VAL B O 1
ATOM 1587 N N . ALA B 1 24 ? -24.641 5 19.016 1 46.75 24 ALA B N 1
ATOM 1588 C CA . ALA B 1 24 ? -25.562 6.129 19.125 1 46.75 24 ALA B CA 1
ATOM 1589 C C . ALA B 1 24 ? -24.859 7.441 18.797 1 46.75 24 ALA B C 1
ATOM 1591 O O . ALA B 1 24 ? -23.672 7.613 19.109 1 46.75 24 ALA B O 1
ATOM 1592 N N . ARG B 1 25 ? -25.438 8.305 17.984 1 49.53 25 ARG B N 1
ATOM 1593 C CA . ARG B 1 25 ? -25 9.617 17.516 1 49.53 25 ARG B CA 1
ATOM 1594 C C . ARG B 1 25 ? -24.344 10.422 18.625 1 49.53 25 ARG B C 1
ATOM 1596 O O . ARG B 1 25 ? -23.312 11.062 18.406 1 49.53 25 ARG B O 1
ATOM 1603 N N . GLY B 1 26 ? -24.969 10.5 19.688 1 46.41 26 GLY B N 1
ATOM 1604 C CA . GLY B 1 26 ? -24.547 11.281 20.844 1 46.41 26 GLY B CA 1
ATOM 1605 C C . GLY B 1 26 ? -23.172 10.898 21.359 1 46.41 26 GLY B C 1
ATOM 1606 O O . GLY B 1 26 ? -22.406 11.758 21.812 1 46.41 26 GLY B O 1
ATOM 1607 N N . THR B 1 27 ? -22.906 9.766 21.391 1 45.53 27 THR B N 1
ATOM 1608 C CA . THR B 1 27 ? -21.641 9.242 21.891 1 45.53 27 THR B CA 1
ATOM 1609 C C . THR B 1 27 ? -20.5 9.57 20.938 1 45.53 27 THR B C 1
ATOM 1611 O O . THR B 1 27 ? -19.375 9.805 21.375 1 45.53 27 THR B O 1
ATOM 1614 N N . VAL B 1 28 ? -20.797 9.562 19.734 1 49 28 VAL B N 1
ATOM 1615 C CA . VAL B 1 28 ? -19.828 9.883 18.703 1 49 28 VAL B CA 1
ATOM 1616 C C . VAL B 1 28 ? -19.484 11.367 18.766 1 49 28 VAL B C 1
ATOM 1618 O O . VAL B 1 28 ? -18.312 11.742 18.609 1 49 28 VAL B O 1
ATOM 1621 N N . TYR B 1 29 ? -20.453 12.117 19 1 45.16 29 TYR B N 1
ATOM 1622 C CA . TYR B 1 29 ? -20.25 13.562 19.031 1 45.16 29 TYR B CA 1
ATOM 1623 C C . TYR B 1 29 ? -19.266 13.961 20.109 1 45.16 29 TYR B C 1
ATOM 1625 O O . TYR B 1 29 ? -18.547 14.953 19.984 1 45.16 29 TYR B O 1
ATOM 1633 N N . ASN B 1 30 ? -19.312 13.344 21.109 1 44.44 30 ASN B N 1
ATOM 1634 C CA . ASN B 1 30 ? -18.547 13.859 22.234 1 44.44 30 ASN B CA 1
ATOM 1635 C C . ASN B 1 30 ? -17.078 13.43 22.156 1 44.44 30 ASN B C 1
ATOM 1637 O O . ASN B 1 30 ? -16.234 13.977 22.859 1 44.44 30 ASN B O 1
ATOM 1641 N N . ASN B 1 31 ? -16.547 12.438 21.391 1 42.66 31 ASN B N 1
ATOM 1642 C CA . ASN B 1 31 ? -15.156 12.016 21.516 1 42.66 31 ASN B CA 1
ATOM 1643 C C . ASN B 1 31 ? -14.594 11.57 20.156 1 42.66 31 ASN B C 1
ATOM 1645 O O . ASN B 1 31 ? -14.938 10.492 19.672 1 42.66 31 ASN B O 1
ATOM 1649 N N . LEU B 1 32 ? -14.008 12.461 19.328 1 47.91 32 LEU B N 1
ATOM 1650 C CA . LEU B 1 32 ? -13.32 12.141 18.078 1 47.91 32 LEU B CA 1
ATOM 1651 C C . LEU B 1 32 ? -12.484 10.867 18.234 1 47.91 32 LEU B C 1
ATOM 1653 O O . LEU B 1 32 ? -12.375 10.078 17.297 1 47.91 32 LEU B O 1
ATOM 1657 N N . GLY B 1 33 ? -11.562 10.812 19.469 1 50.66 33 GLY B N 1
ATOM 1658 C CA . GLY B 1 33 ? -10.984 9.523 19.781 1 50.66 33 GLY B CA 1
ATOM 1659 C C . GLY B 1 33 ? -11.945 8.367 19.578 1 50.66 33 GLY B C 1
ATOM 1660 O O . GLY B 1 33 ? -11.539 7.273 19.188 1 50.66 33 GLY B O 1
ATOM 1661 N N . ASP B 1 34 ? -13.164 8.844 19.562 1 55.47 34 ASP B N 1
ATOM 1662 C CA . ASP B 1 34 ? -14.25 7.871 19.469 1 55.47 34 ASP B CA 1
ATOM 1663 C C . ASP B 1 34 ? -14.609 7.594 18.016 1 55.47 34 ASP B C 1
ATOM 1665 O O . ASP B 1 34 ? -14.938 6.461 17.656 1 55.47 34 ASP B O 1
ATOM 1669 N N . LEU B 1 35 ? -14.195 8.703 17.234 1 58.22 35 LEU B N 1
ATOM 1670 C CA . LEU B 1 35 ? -14.539 8.461 15.836 1 58.22 35 LEU B CA 1
ATOM 1671 C C . LEU B 1 35 ? -13.57 7.473 15.203 1 58.22 35 LEU B C 1
ATOM 1673 O O . LEU B 1 35 ? -13.984 6.57 14.477 1 58.22 35 LEU B O 1
ATOM 1677 N N . THR B 1 36 ? -12.234 7.707 15.5 1 63.22 36 THR B N 1
ATOM 1678 C CA . THR B 1 36 ? -11.234 6.801 14.953 1 63.22 36 THR B CA 1
ATOM 1679 C C . THR B 1 36 ? -11.453 5.379 15.469 1 63.22 36 THR B C 1
ATOM 1681 O O . THR B 1 36 ? -11.297 4.414 14.719 1 63.22 36 THR B O 1
ATOM 1684 N N . GLY B 1 37 ? -11.734 5.395 16.656 1 65.94 37 GLY B N 1
ATOM 1685 C CA . GLY B 1 37 ? -12.047 4.09 17.219 1 65.94 37 GLY B CA 1
ATOM 1686 C C . GLY B 1 37 ? -13.273 3.449 16.594 1 65.94 37 GLY B C 1
ATOM 1687 O O . GLY B 1 37 ? -13.297 2.236 16.375 1 65.94 37 GLY B O 1
ATOM 1688 N N . LEU B 1 38 ? -14.242 4.301 16.25 1 67.31 38 LEU B N 1
ATOM 1689 C CA . LEU B 1 38 ? -15.453 3.803 15.602 1 67.31 38 LEU B CA 1
ATOM 1690 C C . LEU B 1 38 ? -15.148 3.293 14.195 1 67.31 38 LEU B C 1
ATOM 1692 O O . LEU B 1 38 ? -15.656 2.248 13.789 1 67.31 38 LEU B O 1
ATOM 1696 N N . PHE B 1 39 ? -14.359 4.035 13.508 1 70.19 39 PHE B N 1
ATOM 1697 C CA . PHE B 1 39 ? -14 3.625 12.156 1 70.19 39 PHE B CA 1
ATOM 1698 C C . PHE B 1 39 ? -13.25 2.301 12.172 1 70.19 39 PHE B C 1
ATOM 1700 O O . PHE B 1 39 ? -13.5 1.428 11.336 1 70.19 39 PHE B O 1
ATOM 1707 N N . ASP B 1 40 ? -12.406 2.246 13.156 1 73.25 40 ASP B N 1
ATOM 1708 C CA . ASP B 1 40 ? -11.672 0.993 13.305 1 73.25 40 ASP B CA 1
ATOM 1709 C C . ASP B 1 40 ? -12.617 -0.176 13.555 1 73.25 40 ASP B C 1
ATOM 1711 O O . ASP B 1 40 ? -12.43 -1.267 13.016 1 73.25 40 ASP B O 1
ATOM 1715 N N . LEU B 1 41 ? -13.586 0.066 14.312 1 72.75 41 LEU B N 1
ATOM 1716 C CA . LEU B 1 41 ? -14.555 -0.979 14.633 1 72.75 41 LEU B CA 1
ATOM 1717 C C . LEU B 1 41 ? -15.352 -1.381 13.398 1 72.75 41 LEU B C 1
ATOM 1719 O O . LEU B 1 41 ? -15.617 -2.566 13.18 1 72.75 41 LEU B O 1
ATOM 1723 N N . VAL B 1 42 ? -15.695 -0.475 12.586 1 75.19 42 VAL B N 1
ATOM 1724 C CA . VAL B 1 42 ? -16.469 -0.746 11.383 1 75.19 42 VAL B CA 1
ATOM 1725 C C . VAL B 1 42 ? -15.625 -1.573 10.406 1 75.19 42 VAL B C 1
ATOM 1727 O O . VAL B 1 42 ? -16.094 -2.582 9.875 1 75.19 42 VAL B O 1
ATOM 1730 N N . VAL B 1 43 ? -14.414 -1.185 10.242 1 77.12 43 VAL B N 1
ATOM 1731 C CA . VAL B 1 43 ? -13.555 -1.895 9.305 1 77.12 43 VAL B CA 1
ATOM 1732 C C . VAL B 1 43 ? -13.289 -3.309 9.82 1 77.12 43 VAL B C 1
ATOM 1734 O O . VAL B 1 43 ? -13.266 -4.266 9.039 1 77.12 43 VAL B O 1
ATOM 1737 N N . THR B 1 44 ? -13.141 -3.354 11.109 1 77.81 44 THR B N 1
ATOM 1738 C CA . THR B 1 44 ? -12.898 -4.66 11.719 1 77.81 44 THR B CA 1
ATOM 1739 C C . THR B 1 44 ? -14.094 -5.582 11.508 1 77.81 44 THR B C 1
ATOM 1741 O O . THR B 1 44 ? -13.922 -6.766 11.203 1 77.81 44 THR B O 1
ATOM 1744 N N . ASN B 1 45 ? -15.211 -5.047 11.617 1 77.56 45 ASN B N 1
ATOM 1745 C CA . ASN B 1 45 ? -16.422 -5.836 11.398 1 77.56 45 ASN B CA 1
ATOM 1746 C C . ASN B 1 45 ? -16.547 -6.285 9.945 1 77.56 45 ASN B C 1
ATOM 1748 O O . ASN B 1 45 ? -16.938 -7.422 9.68 1 77.56 45 ASN B O 1
ATOM 1752 N N . LEU B 1 46 ? -16.25 -5.398 9.086 1 79.5 46 LEU B N 1
ATOM 1753 C CA . LEU B 1 46 ? -16.281 -5.734 7.668 1 79.5 46 LEU B CA 1
ATOM 1754 C C . LEU B 1 46 ? -15.289 -6.848 7.344 1 79.5 46 LEU B C 1
ATOM 1756 O O . LEU B 1 46 ? -15.609 -7.773 6.598 1 79.5 46 LEU B O 1
ATOM 1760 N N . ALA B 1 47 ? -14.125 -6.73 7.918 1 82.06 47 ALA B N 1
ATOM 1761 C CA . ALA B 1 47 ? -13.102 -7.754 7.711 1 82.06 47 ALA B CA 1
ATOM 1762 C C . ALA B 1 47 ? -13.531 -9.094 8.305 1 82.06 47 ALA B C 1
ATOM 1764 O O . ALA B 1 47 ? -13.305 -10.148 7.711 1 82.06 47 ALA B O 1
ATOM 1765 N N . THR B 1 48 ? -14.148 -9.039 9.438 1 83.12 48 THR B N 1
ATOM 1766 C CA . THR B 1 48 ? -14.602 -10.242 10.133 1 83.12 48 THR B CA 1
ATOM 1767 C C . THR B 1 48 ? -15.68 -10.961 9.32 1 83.12 48 THR B C 1
ATOM 1769 O O . THR B 1 48 ? -15.742 -12.195 9.32 1 83.12 48 THR B O 1
ATOM 1772 N N . GLU B 1 49 ? -16.406 -10.195 8.602 1 83.5 49 GLU B N 1
ATOM 1773 C CA . GLU B 1 49 ? -17.453 -10.773 7.77 1 83.5 49 GLU B CA 1
ATOM 1774 C C . GLU B 1 49 ? -16.891 -11.336 6.473 1 83.5 49 GLU B C 1
ATOM 1776 O O . GLU B 1 49 ? -17.375 -12.336 5.953 1 83.5 49 GLU B O 1
ATOM 1781 N N . LEU B 1 50 ? -15.906 -10.719 6.008 1 87.25 50 LEU B N 1
ATOM 1782 C CA . LEU B 1 50 ? -15.352 -11.078 4.707 1 87.25 50 LEU B CA 1
ATOM 1783 C C . LEU B 1 50 ? -14.43 -12.297 4.824 1 87.25 50 LEU B C 1
ATOM 1785 O O . LEU B 1 50 ? -14.398 -13.141 3.928 1 87.25 50 LEU B O 1
ATOM 1789 N N . ASN B 1 51 ? -13.703 -12.461 5.93 1 89.31 51 ASN B N 1
ATOM 1790 C CA . ASN B 1 51 ? -12.648 -13.453 6.094 1 89.31 51 ASN B CA 1
ATOM 1791 C C . ASN B 1 51 ? -13.188 -14.875 5.926 1 89.31 51 ASN B C 1
ATOM 1793 O O . ASN B 1 51 ? -12.617 -15.68 5.188 1 89.31 51 ASN B O 1
ATOM 1797 N N . PRO B 1 52 ? -14.344 -15.195 6.531 1 88.94 52 PRO B N 1
ATOM 1798 C CA . PRO B 1 52 ? -14.875 -16.547 6.336 1 88.94 52 PRO B CA 1
ATOM 1799 C C . PRO B 1 52 ? -15.258 -16.828 4.887 1 88.94 52 PRO B C 1
ATOM 1801 O O . PRO B 1 52 ? -15.102 -17.969 4.414 1 88.94 52 PRO B O 1
ATOM 1804 N N . ARG B 1 53 ? -15.727 -15.836 4.18 1 92.19 53 ARG B N 1
ATOM 1805 C CA . ARG B 1 53 ? -16.078 -15.992 2.773 1 92.19 53 ARG B CA 1
ATOM 1806 C C . ARG B 1 53 ? -14.844 -16.25 1.922 1 92.19 53 ARG B C 1
ATOM 1808 O O . ARG B 1 53 ? -14.875 -17.094 1.015 1 92.19 53 ARG B O 1
ATOM 1815 N N . LEU B 1 54 ? -13.812 -15.586 2.229 1 93.38 54 LEU B N 1
ATOM 1816 C CA . LEU B 1 54 ? -12.555 -15.789 1.525 1 93.38 54 LEU B CA 1
ATOM 1817 C C . LEU B 1 54 ? -12.008 -17.188 1.792 1 93.38 54 LEU B C 1
ATOM 1819 O O . LEU B 1 54 ? -11.5 -17.844 0.879 1 93.38 54 LEU B O 1
ATOM 1823 N N . THR B 1 55 ? -12.117 -17.625 3.047 1 92 55 THR B N 1
ATOM 1824 C CA . THR B 1 55 ? -11.641 -18.953 3.426 1 92 55 THR B CA 1
ATOM 1825 C C . THR B 1 55 ? -12.352 -20.031 2.615 1 92 55 THR B C 1
ATOM 1827 O O . THR B 1 55 ? -11.719 -20.953 2.107 1 92 55 THR B O 1
ATOM 1830 N N . VAL B 1 56 ? -13.625 -19.891 2.465 1 93.44 56 VAL B N 1
ATOM 1831 C CA . VAL B 1 56 ? -14.422 -20.859 1.718 1 93.44 56 VAL B CA 1
ATOM 1832 C C . VAL B 1 56 ? -14.055 -20.797 0.236 1 93.44 56 VAL B C 1
ATOM 1834 O O . VAL B 1 56 ? -13.875 -21.828 -0.41 1 93.44 56 VAL B O 1
ATOM 1837 N N . ALA B 1 57 ? -13.914 -19.625 -0.293 1 94.44 57 ALA B N 1
ATOM 1838 C CA . ALA B 1 57 ? -13.602 -19.422 -1.707 1 94.44 57 ALA B CA 1
ATOM 1839 C C . ALA B 1 57 ? -12.242 -20.031 -2.059 1 94.44 57 ALA B C 1
ATOM 1841 O O . ALA B 1 57 ? -12.023 -20.469 -3.193 1 94.44 57 ALA B O 1
ATOM 1842 N N . LEU B 1 58 ? -11.352 -20.094 -1.066 1 95.25 58 LEU B N 1
ATOM 1843 C CA . LEU B 1 58 ? -9.984 -20.516 -1.319 1 95.25 58 LEU B CA 1
ATOM 1844 C C . LEU B 1 58 ? -9.742 -21.938 -0.809 1 95.25 58 LEU B C 1
ATOM 1846 O O . LEU B 1 58 ? -8.609 -22.422 -0.816 1 95.25 58 LEU B O 1
ATOM 1850 N N . ALA B 1 59 ? -10.758 -22.594 -0.386 1 93.12 59 ALA B N 1
ATOM 1851 C CA . ALA B 1 59 ? -10.656 -23.891 0.279 1 93.12 59 ALA B CA 1
ATOM 1852 C C . ALA B 1 59 ? -10.016 -24.938 -0.638 1 93.12 59 ALA B C 1
ATOM 1854 O O . ALA B 1 59 ? -9.305 -25.828 -0.173 1 93.12 59 ALA B O 1
ATOM 1855 N N . ASP B 1 60 ? -10.148 -24.75 -1.958 1 92.31 60 ASP B N 1
ATOM 1856 C CA . ASP B 1 60 ? -9.688 -25.781 -2.895 1 92.31 60 ASP B CA 1
ATOM 1857 C C . ASP B 1 60 ? -8.312 -25.422 -3.457 1 92.31 60 ASP B C 1
ATOM 1859 O O . ASP B 1 60 ? -7.75 -26.172 -4.258 1 92.31 60 ASP B O 1
ATOM 1863 N N . CYS B 1 61 ? -7.797 -24.328 -3.072 1 92.5 61 CYS B N 1
ATOM 1864 C CA . CYS B 1 61 ? -6.457 -23.938 -3.486 1 92.5 61 CYS B CA 1
ATOM 1865 C C . CYS B 1 61 ? -5.406 -24.469 -2.516 1 92.5 61 CYS B C 1
ATOM 1867 O O . CYS B 1 61 ? -5.402 -24.094 -1.34 1 92.5 61 CYS B O 1
ATOM 1869 N N . HIS B 1 62 ? -4.508 -25.281 -3.006 1 90.31 62 HIS B N 1
ATOM 1870 C CA . HIS B 1 62 ? -3.617 -25.984 -2.088 1 90.31 62 HIS B CA 1
ATOM 1871 C C . HIS B 1 62 ? -2.203 -25.422 -2.152 1 90.31 62 HIS B C 1
ATOM 1873 O O . HIS B 1 62 ? -1.367 -25.734 -1.3 1 90.31 62 HIS B O 1
ATOM 1879 N N . GLU B 1 63 ? -1.896 -24.641 -3.074 1 95.19 63 GLU B N 1
ATOM 1880 C CA . GLU B 1 63 ? -0.587 -24 -3.15 1 95.19 63 GLU B CA 1
ATOM 1881 C C . GLU B 1 63 ? -0.589 -22.641 -2.428 1 95.19 63 GLU B C 1
ATOM 1883 O O . GLU B 1 63 ? -1.318 -21.734 -2.812 1 95.19 63 GLU B O 1
ATOM 1888 N N . PRO B 1 64 ? 0.251 -22.5 -1.407 1 96.62 64 PRO B N 1
ATOM 1889 C CA . PRO B 1 64 ? 0.206 -21.328 -0.532 1 96.62 64 PRO B CA 1
ATOM 1890 C C . PRO B 1 64 ? 0.36 -20.016 -1.297 1 96.62 64 PRO B C 1
ATOM 1892 O O . PRO B 1 64 ? -0.398 -19.062 -1.066 1 96.62 64 PRO B O 1
ATOM 1895 N N . VAL B 1 65 ? 1.325 -19.953 -2.232 1 97.06 65 VAL B N 1
ATOM 1896 C CA . VAL B 1 65 ? 1.553 -18.688 -2.943 1 97.06 65 VAL B CA 1
ATOM 1897 C C . VAL B 1 65 ? 0.373 -18.406 -3.869 1 97.06 65 VAL B C 1
ATOM 1899 O O . VAL B 1 65 ? -0.007 -17.25 -4.055 1 97.06 65 VAL B O 1
ATOM 1902 N N . GLN B 1 66 ? -0.205 -19.422 -4.469 1 97 66 GLN B N 1
ATOM 1903 C CA . GLN B 1 66 ? -1.398 -19.25 -5.289 1 97 66 GLN B CA 1
ATOM 1904 C C . GLN B 1 66 ? -2.578 -18.766 -4.453 1 97 66 GLN B C 1
ATOM 1906 O O . GLN B 1 66 ? -3.35 -17.906 -4.895 1 97 66 GLN B O 1
ATOM 1911 N N . ARG B 1 67 ? -2.725 -19.359 -3.324 1 96.88 67 ARG B N 1
ATOM 1912 C CA . ARG B 1 67 ? -3.787 -18.938 -2.416 1 96.88 67 ARG B CA 1
ATOM 1913 C C . ARG B 1 67 ? -3.623 -17.484 -2.006 1 96.88 67 ARG B C 1
ATOM 1915 O O . ARG B 1 67 ? -4.598 -16.719 -1.972 1 96.88 67 ARG B O 1
ATOM 1922 N N . LEU B 1 68 ? -2.398 -17.094 -1.73 1 97.56 68 LEU B N 1
ATOM 1923 C CA . LEU B 1 68 ? -2.098 -15.711 -1.369 1 97.56 68 LEU B CA 1
ATOM 1924 C C . LEU B 1 68 ? -2.418 -14.766 -2.521 1 97.56 68 LEU B C 1
ATOM 1926 O O . LEU B 1 68 ? -3.006 -13.703 -2.311 1 97.56 68 LEU B O 1
ATOM 1930 N N . ALA B 1 69 ? -2.018 -15.133 -3.723 1 98.25 69 ALA B N 1
ATOM 1931 C CA . ALA B 1 69 ? -2.291 -14.328 -4.914 1 98.25 69 ALA B CA 1
ATOM 1932 C C . ALA B 1 69 ? -3.793 -14.164 -5.129 1 98.25 69 ALA B C 1
ATOM 1934 O O . ALA B 1 69 ? -4.27 -13.055 -5.371 1 98.25 69 ALA B O 1
ATOM 1935 N N . THR B 1 70 ? -4.496 -15.258 -5.07 1 97.56 70 THR B N 1
ATOM 1936 C CA . THR B 1 70 ? -5.941 -15.242 -5.266 1 97.56 70 THR B CA 1
ATOM 1937 C C . THR B 1 70 ? -6.629 -14.438 -4.164 1 97.56 70 THR B C 1
ATOM 1939 O O . THR B 1 70 ? -7.594 -13.719 -4.422 1 97.56 70 THR B O 1
ATOM 1942 N N . TRP B 1 71 ? -6.148 -14.625 -2.963 1 96.88 71 TRP B N 1
ATOM 1943 C CA . TRP B 1 71 ? -6.648 -13.867 -1.823 1 96.88 71 TRP B CA 1
ATOM 1944 C C . TRP B 1 71 ? -6.547 -12.367 -2.08 1 96.88 71 TRP B C 1
ATOM 1946 O O . TRP B 1 71 ? -7.523 -11.633 -1.903 1 96.88 71 TRP B O 1
ATOM 1956 N N . MET B 1 72 ? -5.422 -11.836 -2.512 1 98 72 MET B N 1
ATOM 1957 C CA . MET B 1 72 ? -5.234 -10.43 -2.824 1 98 72 MET B CA 1
ATOM 1958 C C . MET B 1 72 ? -6.199 -9.977 -3.914 1 98 72 MET B C 1
ATOM 1960 O O . MET B 1 72 ? -6.836 -8.93 -3.793 1 98 72 MET B O 1
ATOM 1964 N N . ARG B 1 73 ? -6.297 -10.734 -4.938 1 98.06 73 ARG B N 1
ATOM 1965 C CA . ARG B 1 73 ? -7.156 -10.383 -6.066 1 98.06 73 ARG B CA 1
ATOM 1966 C C . ARG B 1 73 ? -8.625 -10.344 -5.648 1 98.06 73 ARG B C 1
ATOM 1968 O O . ARG B 1 73 ? -9.391 -9.5 -6.113 1 98.06 73 ARG B O 1
ATOM 1975 N N . LEU B 1 74 ? -9.031 -11.266 -4.797 1 96.81 74 LEU B N 1
ATOM 1976 C CA . LEU B 1 74 ? -10.414 -11.281 -4.32 1 96.81 74 LEU B CA 1
ATOM 1977 C C . LEU B 1 74 ? -10.711 -10.055 -3.471 1 96.81 74 LEU B C 1
ATOM 1979 O O . LEU B 1 74 ? -11.812 -9.5 -3.537 1 96.81 74 LEU B O 1
ATOM 1983 N N . LEU B 1 75 ? -9.758 -9.641 -2.629 1 95.69 75 LEU B N 1
ATOM 1984 C CA . LEU B 1 75 ? -9.93 -8.422 -1.851 1 95.69 75 LEU B CA 1
ATOM 1985 C C . LEU B 1 75 ? -10.148 -7.219 -2.766 1 95.69 75 LEU B C 1
ATOM 1987 O O . LEU B 1 75 ? -11.047 -6.41 -2.531 1 95.69 75 LEU B O 1
ATOM 1991 N N . ILE B 1 76 ? -9.375 -7.109 -3.816 1 96.69 76 ILE B N 1
ATOM 1992 C CA . ILE B 1 76 ? -9.461 -6 -4.758 1 96.69 76 ILE B CA 1
ATOM 1993 C C . ILE B 1 76 ? -10.789 -6.059 -5.508 1 96.69 76 ILE B C 1
ATOM 1995 O O . ILE B 1 76 ? -11.453 -5.035 -5.676 1 96.69 76 ILE B O 1
ATOM 1999 N N . ARG B 1 77 ? -11.18 -7.234 -5.906 1 96.5 77 ARG B N 1
ATOM 2000 C CA . ARG B 1 77 ? -12.469 -7.398 -6.578 1 96.5 77 ARG B CA 1
ATOM 2001 C C . ARG B 1 77 ? -13.617 -6.988 -5.668 1 96.5 77 ARG B C 1
ATOM 2003 O O . ARG B 1 77 ? -14.562 -6.328 -6.109 1 96.5 77 ARG B O 1
ATOM 2010 N N . GLN B 1 78 ? -13.555 -7.449 -4.445 1 94.12 78 GLN B N 1
ATOM 2011 C CA . GLN B 1 78 ? -14.625 -7.137 -3.504 1 94.12 78 GLN B CA 1
ATOM 2012 C C . GLN B 1 78 ? -14.789 -5.629 -3.338 1 94.12 78 GLN B C 1
ATOM 2014 O O . GLN B 1 78 ? -15.914 -5.121 -3.273 1 94.12 78 GLN B O 1
ATOM 2019 N N . ALA B 1 79 ? -13.703 -4.926 -3.213 1 92.75 79 ALA B N 1
ATOM 2020 C CA . ALA B 1 79 ? -13.742 -3.473 -3.094 1 92.75 79 ALA B CA 1
ATOM 2021 C C . ALA B 1 79 ? -14.367 -2.838 -4.332 1 92.75 79 ALA B C 1
ATOM 2023 O O . ALA B 1 79 ? -15.016 -1.796 -4.242 1 92.75 79 ALA B O 1
ATOM 2024 N N . HIS B 1 80 ? -14.117 -3.418 -5.465 1 93.38 80 HIS B N 1
ATOM 2025 C CA . HIS B 1 80 ? -14.719 -2.939 -6.703 1 93.38 80 HIS B CA 1
ATOM 2026 C C . HIS B 1 80 ? -16.234 -3.178 -6.707 1 93.38 80 HIS B C 1
ATOM 2028 O O . HIS B 1 80 ? -17 -2.32 -7.148 1 93.38 80 HIS B O 1
ATOM 2034 N N . GLU B 1 81 ? -16.656 -4.324 -6.285 1 92.19 81 GLU B N 1
ATOM 2035 C CA . GLU B 1 81 ? -18.078 -4.691 -6.262 1 92.19 81 GLU B CA 1
ATOM 2036 C C . GLU B 1 81 ? -18.828 -3.887 -5.211 1 92.19 81 GLU B C 1
ATOM 2038 O O . GLU B 1 81 ? -20.047 -3.678 -5.336 1 92.19 81 GLU B O 1
ATOM 2043 N N . GLU B 1 82 ? -18.109 -3.49 -4.223 1 88.75 82 GLU B N 1
ATOM 2044 C CA . GLU B 1 82 ? -18.672 -2.646 -3.17 1 88.75 82 GLU B CA 1
ATOM 2045 C C . GLU B 1 82 ? -17.844 -1.373 -2.99 1 88.75 82 GLU B C 1
ATOM 2047 O O . GLU B 1 82 ? -17.156 -1.213 -1.984 1 88.75 82 GLU B O 1
ATOM 2052 N N . PRO B 1 83 ? -18.078 -0.387 -3.822 1 87.81 83 PRO B N 1
ATOM 2053 C CA . PRO B 1 83 ? -17.188 0.768 -3.877 1 87.81 83 PRO B CA 1
ATOM 2054 C C . PRO B 1 83 ? -17.234 1.61 -2.604 1 87.81 83 PRO B C 1
ATOM 2056 O O . PRO B 1 83 ? -16.219 2.211 -2.221 1 87.81 83 PRO B O 1
ATOM 2059 N N . ARG B 1 84 ? -18.344 1.646 -1.972 1 77.94 84 ARG B N 1
ATOM 2060 C CA . ARG B 1 84 ? -18.422 2.398 -0.724 1 77.94 84 ARG B CA 1
ATOM 2061 C C . ARG B 1 84 ? -17.547 1.774 0.353 1 77.94 84 ARG B C 1
ATOM 2063 O O . ARG B 1 84 ? -16.844 2.484 1.074 1 77.94 84 ARG B O 1
ATOM 2070 N N . LEU B 1 85 ? -17.625 0.482 0.403 1 79.25 85 LEU B N 1
ATOM 2071 C CA . LEU B 1 85 ? -16.766 -0.235 1.345 1 79.25 85 LEU B CA 1
ATOM 2072 C C . LEU B 1 85 ? -15.297 -0.078 0.977 1 79.25 85 LEU B C 1
ATOM 2074 O O . LEU B 1 85 ? -14.445 0.093 1.854 1 79.25 85 LEU B O 1
ATOM 2078 N N . GLY B 1 86 ? -15.047 -0.16 -0.287 1 86 86 GLY B N 1
ATOM 2079 C CA . GLY B 1 86 ? -13.68 0.029 -0.756 1 86 86 GLY B CA 1
ATOM 2080 C C . GLY B 1 86 ? -13.102 1.382 -0.383 1 86 86 GLY B C 1
ATOM 2081 O O . GLY B 1 86 ? -11.969 1.468 0.098 1 86 86 GLY B O 1
ATOM 2082 N N . ARG B 1 87 ? -13.844 2.416 -0.542 1 81.5 87 ARG B N 1
ATOM 2083 C CA . ARG B 1 87 ? -13.398 3.762 -0.194 1 81.5 87 ARG B CA 1
ATOM 2084 C C . ARG B 1 87 ? -13.195 3.898 1.312 1 81.5 87 ARG B C 1
ATOM 2086 O O . ARG B 1 87 ? -12.266 4.578 1.758 1 81.5 87 ARG B O 1
ATOM 2093 N N . PHE B 1 88 ? -14.031 3.254 1.991 1 78.38 88 PHE B N 1
ATOM 2094 C CA . PHE B 1 88 ? -13.922 3.268 3.445 1 78.38 88 PHE B CA 1
ATOM 2095 C C . PHE B 1 88 ? -12.641 2.58 3.896 1 78.38 88 PHE B C 1
ATOM 2097 O O . PHE B 1 88 ? -11.93 3.088 4.766 1 78.38 88 PHE B O 1
ATOM 2104 N N . VAL B 1 89 ? -12.32 1.49 3.357 1 83.62 89 VAL B N 1
ATOM 2105 C CA . VAL B 1 89 ? -11.133 0.724 3.711 1 83.62 89 VAL B CA 1
ATOM 2106 C C . VAL B 1 89 ? -9.875 1.5 3.309 1 83.62 89 VAL B C 1
ATOM 2108 O O . VAL B 1 89 ? -8.859 1.445 4 1 83.62 89 VAL B O 1
ATOM 2111 N N . CYS B 1 90 ? -9.898 2.201 2.217 1 83.81 90 CYS B N 1
ATOM 2112 C CA . CYS B 1 90 ? -8.766 3.016 1.793 1 83.81 90 CYS B CA 1
ATOM 2113 C C . CYS B 1 90 ? -8.477 4.113 2.809 1 83.81 90 CYS B C 1
ATOM 2115 O O . CYS B 1 90 ? -7.316 4.477 3.018 1 83.81 90 CYS B O 1
ATOM 2117 N N . ARG B 1 91 ? -9.469 4.508 3.434 1 75.06 91 ARG B N 1
ATOM 2118 C CA . ARG B 1 91 ? -9.312 5.625 4.355 1 75.06 91 ARG B CA 1
ATOM 2119 C C . ARG B 1 91 ? -8.969 5.133 5.758 1 75.06 91 ARG B C 1
ATOM 2121 O O . ARG B 1 91 ? -8.18 5.758 6.465 1 75.06 91 ARG B O 1
ATOM 2128 N N . PHE B 1 92 ? -9.555 3.965 6.07 1 72.69 92 PHE B N 1
ATOM 2129 C CA . PHE B 1 92 ? -9.461 3.6 7.48 1 72.69 92 PHE B CA 1
ATOM 2130 C C . PHE B 1 92 ? -8.867 2.203 7.641 1 72.69 92 PHE B C 1
ATOM 2132 O O . PHE B 1 92 ? -8.727 1.709 8.758 1 72.69 92 PHE B O 1
ATOM 2139 N N . GLY B 1 93 ? -8.477 1.693 6.629 1 73.75 93 GLY B N 1
ATOM 2140 C CA . GLY B 1 93 ? -8.102 0.287 6.66 1 73.75 93 GLY B CA 1
ATOM 2141 C C . GLY B 1 93 ? -6.703 0.051 7.195 1 73.75 93 GLY B C 1
ATOM 2142 O O . GLY B 1 93 ? -6.371 -1.062 7.609 1 73.75 93 GLY B O 1
ATOM 2143 N N . MET B 1 94 ? -5.887 1.122 7.172 1 79.56 94 MET B N 1
ATOM 2144 C CA . MET B 1 94 ? -4.523 0.933 7.652 1 79.56 94 MET B CA 1
ATOM 2145 C C . MET B 1 94 ? -4.438 1.177 9.156 1 79.56 94 MET B C 1
ATOM 2147 O O . MET B 1 94 ? -3.971 2.23 9.594 1 79.56 94 MET B O 1
ATOM 2151 N N . SER B 1 95 ? -4.93 0.299 9.969 1 79 95 SER B N 1
ATOM 2152 C CA . SER B 1 95 ? -4.855 0.296 11.422 1 79 95 SER B CA 1
ATOM 2153 C C . SER B 1 95 ? -4.367 -1.049 11.945 1 79 95 SER B C 1
ATOM 2155 O O . SER B 1 95 ? -4.527 -2.076 11.289 1 79 95 SER B O 1
ATOM 2157 N N . SER B 1 96 ? -3.824 -0.992 13.141 1 82.19 96 SER B N 1
ATOM 2158 C CA . SER B 1 96 ? -3.271 -2.203 13.742 1 82.19 96 SER B CA 1
ATOM 2159 C C . SER B 1 96 ? -4.348 -3.266 13.93 1 82.19 96 SER B C 1
ATOM 2161 O O . SER B 1 96 ? -4.121 -4.445 13.641 1 82.19 96 SER B O 1
ATOM 2163 N N . THR B 1 97 ? -5.465 -2.84 14.328 1 79.75 97 THR B N 1
ATOM 2164 C CA . THR B 1 97 ? -6.555 -3.775 14.602 1 79.75 97 THR B CA 1
ATOM 2165 C C . THR B 1 97 ? -7.062 -4.402 13.305 1 79.75 97 THR B C 1
ATOM 2167 O O . THR B 1 97 ? -7.227 -5.621 13.219 1 79.75 97 THR B O 1
ATOM 2170 N N . THR B 1 98 ? -7.273 -3.602 12.312 1 81.69 98 THR B N 1
ATOM 2171 C CA . THR B 1 98 ? -7.773 -4.09 11.039 1 81.69 98 THR B CA 1
ATOM 2172 C C . THR B 1 98 ? -6.777 -5.059 10.398 1 81.69 98 THR B C 1
ATOM 2174 O O . THR B 1 98 ? -7.16 -6.125 9.922 1 81.69 98 THR B O 1
ATOM 2177 N N . LEU B 1 99 ? -5.523 -4.73 10.438 1 85.44 99 LEU B N 1
ATOM 2178 C CA . LEU B 1 99 ? -4.496 -5.566 9.82 1 85.44 99 LEU B CA 1
ATOM 2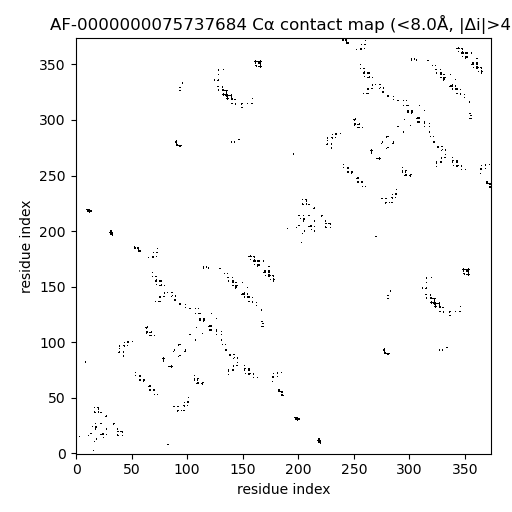179 C C . LEU B 1 99 ? -4.379 -6.902 10.547 1 85.44 99 LEU B C 1
ATOM 2181 O O . LEU B 1 99 ? -4.203 -7.945 9.914 1 85.44 99 LEU B O 1
ATOM 2185 N N . ARG B 1 100 ? -4.551 -6.836 11.836 1 84.62 100 ARG B N 1
ATOM 2186 C CA . ARG B 1 100 ? -4.531 -8.07 12.609 1 84.62 100 ARG B CA 1
ATOM 2187 C C . ARG B 1 100 ? -5.672 -8.992 12.195 1 84.62 100 ARG B C 1
ATOM 2189 O O . ARG B 1 100 ? -5.477 -10.203 12.039 1 84.62 100 ARG B O 1
ATOM 2196 N N . VAL B 1 101 ? -6.758 -8.445 11.961 1 84.5 101 VAL B N 1
ATOM 2197 C CA . VAL B 1 101 ? -7.938 -9.242 11.633 1 84.5 101 VAL B CA 1
ATOM 2198 C C . VAL B 1 101 ? -7.82 -9.773 10.203 1 84.5 101 VAL B C 1
ATOM 2200 O O . VAL B 1 101 ? -8.102 -10.945 9.945 1 84.5 101 VAL B O 1
ATOM 2203 N N . VAL B 1 102 ? -7.43 -8.93 9.32 1 87.19 102 VAL B N 1
ATOM 2204 C CA . VAL B 1 102 ? -7.344 -9.289 7.906 1 87.19 102 VAL B CA 1
ATOM 2205 C C . VAL B 1 102 ? -6.316 -10.406 7.719 1 87.19 102 VAL B C 1
ATOM 2207 O O . VAL B 1 102 ? -6.52 -11.32 6.914 1 87.19 102 VAL B O 1
ATOM 2210 N N . TRP B 1 103 ? -5.266 -10.352 8.469 1 91.81 103 TRP B N 1
ATOM 2211 C CA . TRP B 1 103 ? -4.156 -11.281 8.281 1 91.81 103 TRP B CA 1
ATOM 2212 C C . TRP B 1 103 ? -4.262 -12.453 9.258 1 91.81 103 TRP B C 1
ATOM 2214 O O . TRP B 1 103 ? -3.363 -13.297 9.32 1 91.81 103 TRP B O 1
ATOM 2224 N N . ASP B 1 104 ? -5.293 -12.375 10 1 84.38 104 ASP B N 1
ATOM 2225 C CA . ASP B 1 104 ? -5.492 -13.469 10.953 1 84.38 104 ASP B CA 1
ATOM 2226 C C . ASP B 1 104 ? -5.715 -14.797 10.234 1 84.38 104 ASP B C 1
ATOM 2228 O O . ASP B 1 104 ? -6.434 -14.852 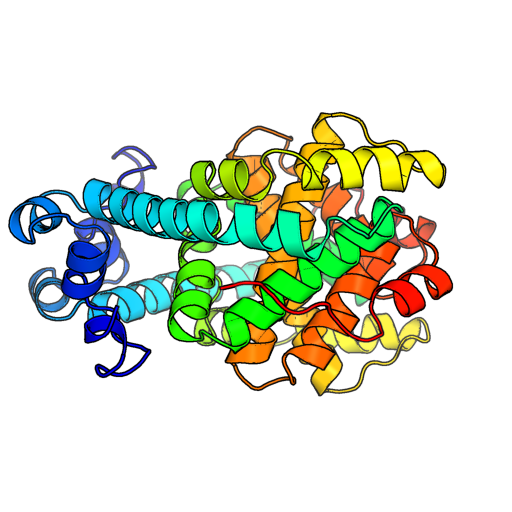9.227 1 84.38 104 ASP B O 1
ATOM 2232 N N . GLY B 1 105 ? -4.934 -15.758 10.68 1 79 105 GLY B N 1
ATOM 2233 C CA . GLY B 1 105 ? -5.148 -17.109 10.18 1 79 105 GLY B CA 1
ATOM 2234 C C . GLY B 1 105 ? -4.27 -17.453 9 1 79 105 GLY B C 1
ATOM 2235 O O . GLY B 1 105 ? -3.049 -17.297 9.055 1 79 105 GLY B O 1
ATOM 2236 N N . ARG B 1 106 ? -4.871 -17.797 7.867 1 87.44 106 ARG B N 1
ATOM 2237 C CA . ARG B 1 106 ? -4.242 -18.562 6.797 1 87.44 106 ARG B CA 1
ATOM 2238 C C . ARG B 1 106 ? -3.375 -17.656 5.918 1 87.44 106 ARG B C 1
ATOM 2240 O O . ARG B 1 106 ? -2.305 -18.078 5.469 1 87.44 106 ARG B O 1
ATOM 2247 N N . PRO B 1 107 ? -3.713 -16.391 5.699 1 93.38 107 PRO B N 1
ATOM 2248 C CA . PRO B 1 107 ? -2.906 -15.617 4.754 1 93.38 107 PRO B CA 1
ATOM 2249 C C . PRO B 1 107 ? -1.468 -15.422 5.227 1 93.38 107 PRO B C 1
ATOM 2251 O O . PRO B 1 107 ? -0.54 -15.445 4.414 1 93.38 107 PRO B O 1
ATOM 2254 N N . LEU B 1 108 ? -1.287 -15.25 6.504 1 93.56 108 LEU B N 1
ATOM 2255 C CA . LEU B 1 108 ? 0.065 -15.086 7.027 1 93.56 108 LEU B CA 1
ATOM 2256 C C . LEU B 1 108 ? 0.864 -16.375 6.875 1 93.56 108 LEU B C 1
ATOM 2258 O O . LEU B 1 108 ? 2.049 -16.344 6.535 1 93.56 108 LEU B O 1
ATOM 2262 N N . ASP B 1 109 ? 0.223 -17.484 7.168 1 93.94 109 ASP B N 1
ATOM 2263 C CA . ASP B 1 109 ? 0.861 -18.781 6.984 1 93.94 109 ASP B CA 1
ATOM 2264 C C . ASP B 1 109 ? 1.195 -19.031 5.512 1 93.94 109 ASP B C 1
ATOM 2266 O O . ASP B 1 109 ? 2.248 -19.594 5.191 1 93.94 109 ASP B O 1
ATOM 2270 N N . ASP B 1 110 ? 0.293 -18.672 4.656 1 96.5 110 ASP B N 1
ATOM 2271 C CA . ASP B 1 110 ? 0.52 -18.828 3.223 1 96.5 110 ASP B CA 1
ATOM 2272 C C . ASP B 1 110 ? 1.708 -17.984 2.764 1 96.5 110 ASP B C 1
ATOM 2274 O O . ASP B 1 110 ? 2.496 -18.422 1.922 1 96.5 110 ASP B O 1
ATOM 2278 N N . LEU B 1 111 ? 1.814 -16.797 3.303 1 96.88 111 LEU B N 1
ATOM 2279 C CA . LEU B 1 111 ? 2.932 -15.914 2.988 1 96.88 111 LEU B CA 1
ATOM 2280 C C . LEU B 1 111 ? 4.254 -16.547 3.414 1 96.88 111 LEU B C 1
ATOM 2282 O O . LEU B 1 111 ? 5.184 -16.641 2.609 1 96.88 111 LEU B O 1
ATOM 2286 N N . ALA B 1 112 ? 4.309 -16.984 4.645 1 95.44 112 ALA B N 1
ATOM 2287 C CA . ALA B 1 112 ? 5.535 -17.547 5.203 1 95.44 112 ALA B CA 1
ATOM 2288 C C . ALA B 1 112 ? 5.922 -18.844 4.488 1 95.44 112 ALA B C 1
ATOM 2290 O O . ALA B 1 112 ? 7.055 -18.984 4.027 1 95.44 112 ALA B O 1
ATOM 2291 N N . THR B 1 113 ? 4.996 -19.75 4.344 1 95.12 113 THR B N 1
ATOM 2292 C CA . THR B 1 113 ? 5.262 -21.062 3.77 1 95.12 113 THR B CA 1
ATOM 2293 C C . THR B 1 113 ? 5.477 -20.969 2.264 1 95.12 113 THR B C 1
ATOM 2295 O O . THR B 1 113 ? 6.324 -21.656 1.704 1 95.12 113 THR B O 1
ATOM 2298 N N . GLY B 1 114 ? 4.676 -20.141 1.616 1 95.69 114 GLY B N 1
ATOM 2299 C CA . GLY B 1 114 ? 4.801 -19.969 0.178 1 95.69 114 GLY B CA 1
ATOM 2300 C C . GLY B 1 114 ? 6.168 -19.469 -0.247 1 95.69 114 GLY B C 1
ATOM 2301 O O . GLY B 1 114 ? 6.754 -19.984 -1.203 1 95.69 114 GLY B O 1
ATOM 2302 N N . LEU B 1 115 ? 6.668 -18.484 0.462 1 95.75 115 LEU B N 1
ATOM 2303 C CA . LEU B 1 115 ? 7.984 -17.938 0.148 1 95.75 115 LEU B CA 1
ATOM 2304 C C . LEU B 1 115 ? 9.086 -18.922 0.527 1 95.75 115 LEU B C 1
ATOM 2306 O O . LEU B 1 115 ? 10.055 -19.094 -0.213 1 95.75 115 LEU B O 1
ATOM 2310 N N . ALA B 1 116 ? 8.922 -19.594 1.655 1 95.12 116 ALA B N 1
ATOM 2311 C CA . ALA B 1 116 ? 9.914 -20.578 2.1 1 95.12 116 ALA B CA 1
ATOM 2312 C C . ALA B 1 116 ? 10.07 -21.703 1.085 1 95.12 116 ALA B C 1
ATOM 2314 O O . ALA B 1 116 ? 11.18 -22.156 0.818 1 95.12 116 ALA B O 1
ATOM 2315 N N . GLU B 1 117 ? 8.984 -22.172 0.525 1 94.62 117 GLU B N 1
ATOM 2316 C CA . GLU B 1 117 ? 8.984 -23.234 -0.466 1 94.62 117 GLU B CA 1
ATOM 2317 C C . GLU B 1 117 ? 9.734 -22.828 -1.727 1 94.62 117 GLU B C 1
ATOM 2319 O O . GLU B 1 117 ? 10.148 -23.672 -2.518 1 94.62 117 GLU B O 1
ATOM 2324 N N . ARG B 1 118 ? 9.961 -21.562 -1.889 1 93.44 118 ARG B N 1
ATOM 2325 C CA . ARG B 1 118 ? 10.633 -21.047 -3.072 1 93.44 118 ARG B CA 1
ATOM 2326 C C . ARG B 1 118 ? 12.039 -20.562 -2.732 1 93.44 118 ARG B C 1
ATOM 2328 O O . ARG B 1 118 ? 12.672 -19.859 -3.525 1 93.44 118 ARG B O 1
ATOM 2335 N N . GLY B 1 119 ? 12.445 -20.859 -1.528 1 92.38 119 GLY B N 1
ATOM 2336 C CA . GLY B 1 119 ? 13.812 -20.562 -1.118 1 92.38 119 GLY B CA 1
ATOM 2337 C C . GLY B 1 119 ? 13.984 -19.172 -0.543 1 92.38 119 GLY B C 1
ATOM 2338 O O . GLY B 1 119 ? 15.102 -18.672 -0.434 1 92.38 119 GLY B O 1
ATOM 2339 N N . HIS B 1 120 ? 12.875 -18.484 -0.254 1 92.62 120 HIS B N 1
ATOM 2340 C CA . HIS B 1 120 ? 12.914 -17.141 0.299 1 92.62 120 HIS B CA 1
ATOM 2341 C C . HIS B 1 120 ? 12.297 -17.094 1.691 1 92.62 120 HIS B C 1
ATOM 2343 O O . HIS B 1 120 ? 11.195 -16.578 1.869 1 92.62 120 HIS B O 1
ATOM 2349 N N . SER B 1 121 ? 13.07 -17.547 2.676 1 93 121 SER B N 1
ATOM 2350 C CA . SER B 1 121 ? 12.57 -17.547 4.047 1 93 121 SER B CA 1
ATOM 2351 C C . SER B 1 121 ? 12.727 -16.172 4.688 1 93 121 SER B C 1
ATOM 2353 O O . SER B 1 121 ? 13.805 -15.578 4.633 1 93 121 SER B O 1
ATOM 2355 N N . LEU B 1 122 ? 11.633 -15.719 5.254 1 94.44 122 LEU B N 1
ATOM 2356 C CA . LEU B 1 122 ? 11.617 -14.438 5.953 1 94.44 122 LEU B CA 1
ATOM 2357 C C . LEU B 1 122 ? 11.617 -14.641 7.465 1 94.44 122 LEU B C 1
ATOM 2359 O O . LEU B 1 122 ? 11.008 -15.586 7.969 1 94.44 122 LEU B O 1
ATOM 2363 N N . SER B 1 123 ? 12.375 -13.797 8.172 1 94.25 123 SER B N 1
ATOM 2364 C CA . SER B 1 123 ? 12.258 -13.773 9.625 1 94.25 123 SER B CA 1
ATOM 2365 C C . SER B 1 123 ? 10.859 -13.344 10.062 1 94.25 123 SER B C 1
ATOM 2367 O O . SER B 1 123 ? 10.102 -12.797 9.266 1 94.25 123 SER B O 1
ATOM 2369 N N . PRO B 1 124 ? 10.453 -13.617 11.281 1 92 124 PRO B N 1
ATOM 2370 C CA . PRO B 1 124 ? 9.141 -13.188 11.758 1 92 124 PRO B CA 1
ATOM 2371 C C . PRO B 1 124 ? 8.914 -11.688 11.594 1 92 124 PRO B C 1
ATOM 2373 O O . PRO B 1 124 ? 7.82 -11.258 11.219 1 92 124 PRO B O 1
ATOM 2376 N N . GLU B 1 125 ? 9.961 -10.891 11.805 1 92.88 125 GLU B N 1
ATOM 2377 C CA . GLU B 1 125 ? 9.852 -9.445 11.633 1 92.88 125 GLU B CA 1
ATOM 2378 C C . GLU B 1 125 ? 9.664 -9.078 10.172 1 92.88 125 GLU B C 1
ATOM 2380 O O . GLU B 1 125 ? 8.938 -8.141 9.852 1 92.88 125 GLU B O 1
ATOM 2385 N N . GLN B 1 126 ? 10.312 -9.828 9.367 1 94.75 126 GLN B N 1
ATOM 2386 C CA . GLN B 1 126 ? 10.18 -9.578 7.938 1 94.75 126 GLN B CA 1
ATOM 2387 C C . GLN B 1 126 ? 8.805 -9.992 7.434 1 94.75 126 GLN B C 1
ATOM 2389 O O . GLN B 1 126 ? 8.273 -9.383 6.504 1 94.75 126 GLN B O 1
ATOM 2394 N N . ILE B 1 127 ? 8.234 -11.047 8.078 1 94.44 127 ILE B N 1
ATOM 2395 C CA . ILE B 1 127 ? 6.891 -11.461 7.707 1 94.44 127 ILE B CA 1
ATOM 2396 C C . ILE B 1 127 ? 5.898 -10.344 8.008 1 94.44 127 ILE B C 1
ATOM 2398 O O . ILE B 1 127 ? 5.02 -10.047 7.195 1 94.44 127 ILE B O 1
ATOM 2402 N N . ALA B 1 128 ? 6.055 -9.75 9.125 1 92.31 128 ALA B N 1
ATOM 2403 C CA . ALA B 1 128 ? 5.195 -8.625 9.484 1 92.31 128 ALA B CA 1
ATOM 2404 C C . ALA B 1 128 ? 5.359 -7.473 8.5 1 92.31 128 ALA B C 1
ATOM 2406 O O . ALA B 1 128 ? 4.375 -6.848 8.102 1 92.31 128 ALA B O 1
ATOM 2407 N N . SER B 1 129 ? 6.613 -7.176 8.102 1 95.12 129 SER B N 1
ATOM 2408 C CA . SER B 1 129 ? 6.891 -6.141 7.109 1 95.12 129 SER B CA 1
ATOM 240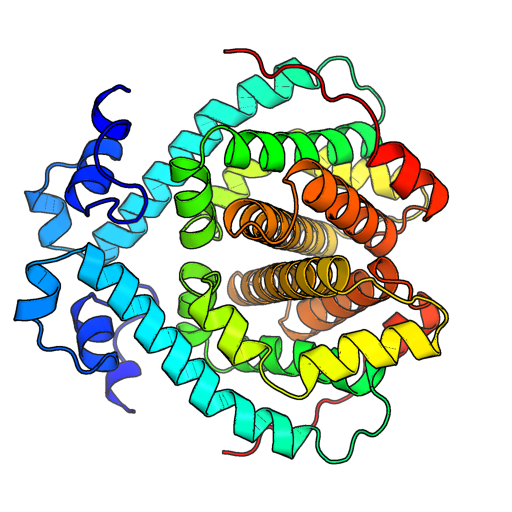9 C C . SER B 1 129 ? 6.25 -6.484 5.766 1 95.12 129 SER B C 1
ATOM 2411 O O . SER B 1 129 ? 5.66 -5.617 5.117 1 95.12 129 SER B O 1
ATOM 2413 N N . ALA B 1 130 ? 6.371 -7.75 5.41 1 97.19 130 ALA B N 1
ATOM 2414 C CA . ALA B 1 130 ? 5.816 -8.203 4.137 1 97.19 130 ALA B CA 1
ATOM 2415 C C . ALA B 1 130 ? 4.293 -8.102 4.141 1 97.19 130 ALA B C 1
ATOM 2417 O O . ALA B 1 130 ? 3.684 -7.738 3.131 1 97.19 130 ALA B O 1
ATOM 2418 N N . ALA B 1 131 ? 3.707 -8.438 5.277 1 96.31 131 ALA B N 1
ATOM 2419 C CA . ALA B 1 131 ? 2.254 -8.336 5.402 1 96.31 131 ALA B CA 1
ATOM 2420 C C . ALA B 1 131 ? 1.79 -6.891 5.234 1 96.31 131 ALA B C 1
ATOM 2422 O O . ALA B 1 131 ? 0.804 -6.625 4.543 1 96.31 131 ALA B O 1
ATOM 2423 N N . ASN B 1 132 ? 2.459 -5.973 5.859 1 95.25 132 ASN B N 1
ATOM 2424 C CA . ASN B 1 132 ? 2.115 -4.559 5.73 1 95.25 132 ASN B CA 1
ATOM 2425 C C . ASN B 1 132 ? 2.387 -4.043 4.32 1 95.25 132 ASN B C 1
ATOM 2427 O O . ASN B 1 132 ? 1.65 -3.195 3.812 1 95.25 132 ASN B O 1
ATOM 2431 N N . PHE B 1 133 ? 3.467 -4.535 3.734 1 97.25 133 PHE B N 1
ATOM 2432 C CA . PHE B 1 133 ? 3.768 -4.23 2.34 1 97.25 133 PHE B CA 1
ATOM 2433 C C . PHE B 1 133 ? 2.625 -4.664 1.431 1 97.25 133 PHE B C 1
ATOM 2435 O O . PHE B 1 133 ? 2.137 -3.879 0.617 1 97.25 133 PHE B O 1
ATOM 2442 N N . ILE B 1 134 ? 2.135 -5.891 1.582 1 98.25 134 ILE B N 1
ATOM 2443 C CA . ILE B 1 134 ? 1.029 -6.438 0.802 1 98.25 134 ILE B CA 1
ATOM 2444 C C . ILE B 1 134 ? -0.234 -5.617 1.053 1 98.25 134 ILE B C 1
ATOM 2446 O O . ILE B 1 134 ? -0.945 -5.254 0.111 1 98.25 134 ILE B O 1
ATOM 2450 N N . SER B 1 135 ? -0.49 -5.316 2.293 1 96.12 135 SER B N 1
ATOM 2451 C CA . SER B 1 135 ? -1.679 -4.551 2.646 1 96.12 135 SER B CA 1
ATOM 2452 C C . SER B 1 135 ? -1.686 -3.191 1.953 1 96.12 135 SER B C 1
ATOM 2454 O O . SER B 1 135 ? -2.705 -2.775 1.398 1 96.12 135 SER B O 1
ATOM 2456 N N . GLY B 1 136 ? -0.541 -2.502 2.031 1 95.69 136 GLY B N 1
ATOM 2457 C CA . GLY B 1 136 ? -0.42 -1.23 1.335 1 95.69 136 GLY B CA 1
ATOM 2458 C C . GLY B 1 136 ? -0.607 -1.352 -0.166 1 95.69 136 GLY B C 1
ATOM 2459 O O . GLY B 1 136 ? -1.311 -0.544 -0.776 1 95.69 136 GLY B O 1
ATOM 2460 N N . ALA B 1 137 ? 0.008 -2.346 -0.756 1 97.62 137 ALA B N 1
ATOM 2461 C CA . ALA B 1 137 ? -0.085 -2.566 -2.197 1 97.62 137 ALA B CA 1
ATOM 2462 C C . ALA B 1 137 ? -1.527 -2.83 -2.619 1 97.62 137 ALA B C 1
ATOM 2464 O O . ALA B 1 137 ? -1.989 -2.307 -3.637 1 97.62 137 ALA B O 1
ATOM 2465 N N . VAL B 1 138 ? -2.232 -3.637 -1.849 1 97.06 138 VAL B N 1
ATOM 2466 C CA . VAL B 1 138 ? -3.627 -3.955 -2.137 1 97.06 138 VAL B CA 1
ATOM 2467 C C . VAL B 1 138 ? -4.473 -2.689 -2.047 1 97.06 138 VAL B C 1
ATOM 2469 O O . VAL B 1 138 ? -5.324 -2.441 -2.906 1 97.06 138 VAL B O 1
ATOM 2472 N N . LEU B 1 139 ? -4.199 -1.884 -1.055 1 94.38 139 LEU B N 1
ATOM 2473 C CA . LEU B 1 139 ? -4.906 -0.612 -0.946 1 94.38 139 LEU B CA 1
ATOM 2474 C C . LEU B 1 139 ? -4.645 0.26 -2.17 1 94.38 139 LEU B C 1
ATOM 2476 O O . LEU B 1 139 ? -5.566 0.895 -2.691 1 94.38 139 LEU B O 1
ATOM 2480 N N . GLY B 1 140 ? -3.406 0.314 -2.59 1 95.19 140 GLY B N 1
ATOM 2481 C CA . GLY B 1 140 ? -3.082 1.045 -3.805 1 95.19 140 GLY B CA 1
ATOM 2482 C C . GLY B 1 140 ? -3.848 0.554 -5.02 1 95.19 140 GLY B C 1
ATOM 2483 O O . GLY B 1 140 ? -4.301 1.354 -5.836 1 95.19 140 GLY B O 1
ATOM 2484 N N . ALA B 1 141 ? -4 -0.723 -5.133 1 96.94 141 ALA B N 1
ATOM 2485 C CA . ALA B 1 141 ? -4.73 -1.307 -6.258 1 96.94 141 ALA B CA 1
ATOM 2486 C C . ALA B 1 141 ? -6.219 -0.972 -6.18 1 96.94 141 ALA B C 1
ATOM 2488 O O . ALA B 1 141 ? -6.848 -0.669 -7.195 1 96.94 141 ALA B O 1
ATOM 2489 N N . ILE B 1 142 ? -6.766 -1.098 -5 1 94.62 142 ILE B N 1
ATOM 2490 C CA . ILE B 1 142 ? -8.164 -0.737 -4.801 1 94.62 142 ILE B CA 1
ATOM 2491 C C . ILE B 1 142 ? -8.391 0.714 -5.219 1 94.62 142 ILE B C 1
ATOM 2493 O O . ILE B 1 142 ? -9.328 1.015 -5.957 1 94.62 142 ILE B O 1
ATOM 2497 N N . PHE B 1 143 ? -7.492 1.51 -4.805 1 92.06 143 PHE B N 1
ATOM 2498 C CA . PHE B 1 143 ? -7.59 2.926 -5.141 1 92.06 143 PHE B CA 1
ATOM 2499 C C . PHE B 1 143 ? -7.492 3.133 -6.648 1 92.06 143 PHE B C 1
ATOM 2501 O O . PHE B 1 143 ? -8.25 3.922 -7.223 1 92.06 143 PHE B O 1
ATOM 2508 N N . THR B 1 144 ? -6.605 2.498 -7.242 1 93.5 144 THR B N 1
ATOM 2509 C CA . THR B 1 144 ? -6.426 2.584 -8.688 1 93.5 144 THR B CA 1
ATOM 2510 C C . THR B 1 144 ? -7.719 2.221 -9.414 1 93.5 144 THR B C 1
ATOM 2512 O O . THR B 1 144 ? -8.109 2.9 -10.367 1 93.5 144 THR B O 1
ATOM 2515 N N . GLY B 1 145 ? -8.352 1.186 -8.977 1 93.31 145 GLY B N 1
ATOM 2516 C CA . GLY B 1 145 ? -9.609 0.768 -9.57 1 93.31 145 GLY B CA 1
ATOM 2517 C C . GLY B 1 145 ? -10.75 1.74 -9.312 1 93.31 145 GLY B C 1
ATOM 2518 O O . GLY B 1 145 ? -11.531 2.049 -10.211 1 93.31 145 GLY B O 1
ATOM 2519 N N . LEU B 1 146 ? -10.812 2.232 -8.164 1 88.75 146 LEU B N 1
ATOM 2520 C CA . LEU B 1 146 ? -11.914 3.1 -7.758 1 88.75 146 LEU B CA 1
ATOM 2521 C C . LEU B 1 146 ? -11.797 4.469 -8.422 1 88.75 146 LEU B C 1
ATOM 2523 O O . LEU B 1 146 ? -12.812 5.105 -8.719 1 88.75 146 LEU B O 1
ATOM 2527 N N . ASP B 1 147 ? -10.586 4.867 -8.641 1 87.12 147 ASP B N 1
ATOM 2528 C CA . ASP B 1 147 ? -10.375 6.18 -9.25 1 87.12 147 ASP B CA 1
ATOM 2529 C C . ASP B 1 147 ? -10.492 6.105 -10.766 1 87.12 147 ASP B C 1
ATOM 2531 O O . ASP B 1 147 ? -10.422 7.129 -11.453 1 87.12 147 ASP B O 1
ATOM 2535 N N . GLY B 1 148 ? -10.656 4.949 -11.273 1 87.56 148 GLY B N 1
ATOM 2536 C CA . GLY B 1 148 ? -10.953 4.777 -12.688 1 87.56 148 GLY B CA 1
ATOM 2537 C C . GLY B 1 148 ? -9.711 4.82 -13.562 1 87.56 148 GLY B C 1
ATOM 2538 O O . GLY B 1 148 ? -9.812 4.902 -14.789 1 87.56 148 GLY B O 1
ATOM 2539 N N . HIS B 1 149 ? -8.531 4.793 -12.992 1 85.81 149 HIS B N 1
ATOM 2540 C CA . HIS B 1 149 ? -7.289 4.828 -13.758 1 85.81 149 HIS B CA 1
ATOM 2541 C C . HIS B 1 149 ? -7.07 3.521 -14.516 1 85.81 149 HIS B C 1
ATOM 2543 O O . HIS B 1 149 ? -6.406 3.5 -15.555 1 85.81 149 HIS B O 1
ATOM 2549 N N . ARG B 1 150 ? -7.586 2.438 -13.891 1 90.62 150 ARG B N 1
ATOM 2550 C CA . ARG B 1 150 ? -7.52 1.076 -14.414 1 90.62 150 ARG B CA 1
ATOM 2551 C C . ARG B 1 150 ? -8.781 0.291 -14.062 1 90.62 150 ARG B C 1
ATOM 2553 O O . ARG B 1 150 ? -9.5 0.654 -13.125 1 90.62 150 ARG B O 1
ATOM 2560 N N . THR B 1 151 ? -9 -0.716 -14.914 1 94.94 151 THR B N 1
ATOM 2561 C CA . THR B 1 151 ? -10 -1.649 -14.406 1 94.94 151 THR B CA 1
ATOM 2562 C C . THR B 1 151 ? -9.5 -2.328 -13.133 1 94.94 151 THR B C 1
ATOM 2564 O O . THR B 1 151 ? -8.289 -2.447 -12.914 1 94.94 151 THR B O 1
ATOM 2567 N N . TRP B 1 152 ? -10.445 -2.729 -12.312 1 95.19 152 TRP B N 1
ATOM 2568 C CA . TRP B 1 152 ? -10.047 -3.418 -11.094 1 95.19 152 TRP B CA 1
ATOM 2569 C C . TRP B 1 152 ? -9.211 -4.656 -11.414 1 95.19 152 TRP B C 1
ATOM 2571 O O . TRP B 1 152 ? -8.266 -4.977 -10.695 1 95.19 152 TRP B O 1
ATOM 2581 N N . ALA B 1 153 ? -9.555 -5.344 -12.477 1 96.88 153 ALA B N 1
ATOM 2582 C CA . ALA B 1 153 ? -8.883 -6.582 -12.859 1 96.88 153 ALA B CA 1
ATOM 2583 C C . ALA B 1 153 ? -7.434 -6.32 -13.266 1 96.88 153 ALA B C 1
ATOM 2585 O O . ALA B 1 153 ? -6.527 -7.047 -12.859 1 96.88 153 ALA B O 1
ATOM 2586 N N . ASP B 1 154 ? -7.211 -5.273 -14.047 1 96.81 154 ASP B N 1
ATOM 2587 C CA . ASP B 1 154 ? -5.859 -4.906 -14.461 1 96.81 154 ASP B CA 1
ATOM 2588 C C . ASP B 1 154 ? -5.023 -4.465 -13.258 1 96.81 154 ASP B C 1
ATOM 2590 O O . ASP B 1 154 ? -3.855 -4.844 -13.141 1 96.81 154 ASP B O 1
ATOM 2594 N N . ALA B 1 155 ? -5.645 -3.674 -12.391 1 96.94 155 ALA B N 1
ATOM 2595 C CA . ALA B 1 155 ? -4.953 -3.211 -11.188 1 96.94 155 ALA B CA 1
ATOM 2596 C C . ALA B 1 155 ? -4.551 -4.383 -10.305 1 96.94 155 ALA B C 1
ATOM 2598 O O . ALA B 1 155 ? -3.439 -4.41 -9.766 1 96.94 155 ALA B O 1
ATOM 2599 N N . ALA B 1 156 ? -5.465 -5.332 -10.148 1 97.81 156 ALA B N 1
ATOM 2600 C CA . ALA B 1 156 ? -5.191 -6.516 -9.336 1 97.81 156 ALA B CA 1
ATOM 2601 C C . ALA B 1 156 ? -4.059 -7.344 -9.938 1 97.81 156 ALA B C 1
ATOM 2603 O O . ALA B 1 156 ? -3.133 -7.746 -9.234 1 97.81 156 ALA B O 1
ATOM 2604 N N . THR B 1 157 ? -4.141 -7.57 -11.242 1 97.75 157 THR B N 1
ATOM 2605 C CA . THR B 1 157 ? -3.143 -8.383 -11.93 1 97.75 157 THR B CA 1
ATOM 2606 C C . THR B 1 157 ? -1.759 -7.746 -11.82 1 97.75 157 THR B C 1
ATOM 2608 O O . THR B 1 157 ? -0.791 -8.422 -11.453 1 97.75 157 THR B O 1
ATOM 2611 N N . GLU B 1 158 ? -1.658 -6.477 -12.078 1 97.38 158 GLU B N 1
ATOM 2612 C CA . GLU B 1 158 ? -0.386 -5.762 -12.023 1 97.38 158 GLU B CA 1
ATOM 2613 C C . GLU B 1 158 ? 0.183 -5.758 -10.609 1 97.38 158 GLU B C 1
ATOM 2615 O O . GLU B 1 158 ? 1.354 -6.086 -10.406 1 97.38 158 GLU B O 1
ATOM 2620 N N . THR B 1 159 ? -0.632 -5.426 -9.664 1 98.31 159 THR B N 1
ATOM 2621 C CA . THR B 1 159 ? -0.18 -5.281 -8.281 1 98.31 159 THR B CA 1
ATOM 2622 C C . THR B 1 159 ? 0.242 -6.629 -7.707 1 98.31 159 THR B C 1
ATOM 2624 O O . THR B 1 159 ? 1.28 -6.73 -7.051 1 98.31 159 THR B O 1
ATOM 2627 N N . VAL B 1 160 ? -0.545 -7.656 -7.93 1 98.69 160 VAL B N 1
ATOM 2628 C CA . VAL B 1 160 ? -0.216 -8.977 -7.41 1 98.69 160 VAL B CA 1
ATOM 2629 C C . VAL B 1 160 ? 1.101 -9.461 -8.016 1 98.69 160 VAL B C 1
ATOM 2631 O O . VAL B 1 160 ? 1.949 -10.016 -7.316 1 98.69 160 VAL B O 1
ATOM 2634 N N . GLU B 1 161 ? 1.265 -9.234 -9.32 1 98.56 161 GLU B N 1
ATOM 2635 C CA . GLU B 1 161 ? 2.531 -9.594 -9.945 1 98.56 161 GLU B CA 1
ATOM 2636 C C . GLU B 1 161 ? 3.697 -8.844 -9.305 1 98.56 161 GLU B C 1
ATOM 2638 O O . GLU B 1 161 ? 4.719 -9.445 -8.977 1 98.56 161 GLU B O 1
ATOM 2643 N N . TRP B 1 162 ? 3.561 -7.52 -9.148 1 98.56 162 TRP B N 1
ATOM 2644 C CA . TRP B 1 162 ? 4.629 -6.695 -8.594 1 98.56 162 TRP B CA 1
ATOM 2645 C C . TRP B 1 162 ? 4.961 -7.133 -7.168 1 98.56 162 TRP B C 1
ATOM 2647 O O . TRP B 1 162 ? 6.133 -7.227 -6.797 1 98.56 162 TRP B O 1
ATOM 2657 N N . VAL B 1 163 ? 3.965 -7.426 -6.359 1 98.75 163 VAL B N 1
ATOM 2658 C CA . VAL B 1 163 ? 4.152 -7.828 -4.969 1 98.75 163 VAL B CA 1
ATOM 2659 C C . VAL B 1 163 ? 4.91 -9.148 -4.91 1 98.75 163 VAL B C 1
ATOM 2661 O O . VAL B 1 163 ? 5.91 -9.273 -4.199 1 98.75 163 VAL B O 1
ATOM 2664 N N . LEU B 1 164 ? 4.449 -10.148 -5.676 1 98.44 164 LEU B N 1
ATOM 2665 C CA . LEU B 1 164 ? 5.039 -11.484 -5.625 1 98.44 164 LEU B CA 1
ATOM 2666 C C . LEU B 1 164 ? 6.48 -11.461 -6.125 1 98.44 164 LEU B C 1
ATOM 2668 O O . LEU B 1 164 ? 7.363 -12.062 -5.516 1 98.44 164 LEU B O 1
ATOM 2672 N N . VAL B 1 165 ? 6.738 -10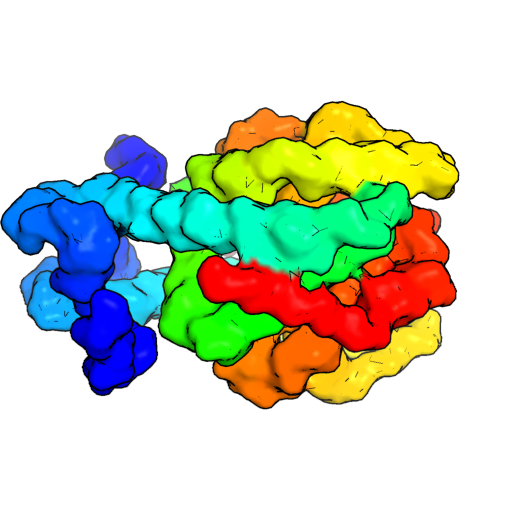.742 -7.176 1 98 165 VAL B N 1
ATOM 2673 C CA . VAL B 1 165 ? 8.094 -10.625 -7.695 1 98 165 VAL B CA 1
ATOM 2674 C C . VAL B 1 165 ? 8.984 -9.938 -6.664 1 98 165 VAL B C 1
ATOM 2676 O O . VAL B 1 165 ? 10.109 -10.383 -6.41 1 98 165 VAL B O 1
ATOM 2679 N N . GLY B 1 166 ? 8.5 -8.859 -6.074 1 98.19 166 GLY B N 1
ATOM 2680 C CA . GLY B 1 166 ? 9.242 -8.156 -5.039 1 98.19 166 GLY B CA 1
ATOM 2681 C C . GLY B 1 166 ? 9.633 -9.039 -3.873 1 98.19 166 GLY B C 1
ATOM 2682 O O . GLY B 1 166 ? 10.719 -8.906 -3.318 1 98.19 166 GLY B O 1
ATOM 2683 N N . LEU B 1 167 ? 8.742 -9.977 -3.582 1 97.75 167 LEU B N 1
ATOM 2684 C CA . LEU B 1 167 ? 8.969 -10.812 -2.408 1 97.7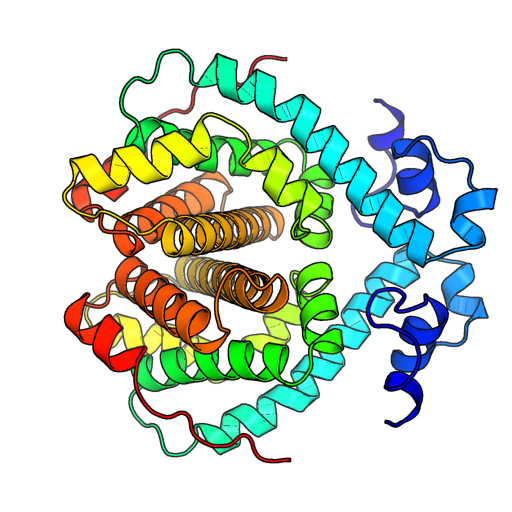5 167 LEU B CA 1
ATOM 2685 C C . LEU B 1 167 ? 9.797 -12.039 -2.768 1 97.75 167 LEU B C 1
ATOM 2687 O O . LEU B 1 167 ? 10.164 -12.82 -1.89 1 97.75 167 LEU B O 1
ATOM 2691 N N . GLY B 1 168 ? 10.039 -12.242 -4.066 1 96.38 168 GLY B N 1
ATOM 2692 C CA . GLY B 1 168 ? 11.016 -13.266 -4.398 1 96.38 168 GLY B CA 1
ATOM 2693 C C . GLY B 1 168 ? 10.484 -14.312 -5.359 1 96.38 168 GLY B C 1
ATOM 2694 O O . GLY B 1 168 ? 11.211 -15.219 -5.773 1 96.38 168 GLY B O 1
ATOM 2695 N N . VAL B 1 169 ? 9.266 -14.258 -5.758 1 97.25 169 VAL B N 1
ATOM 2696 C CA . VAL B 1 169 ? 8.695 -15.164 -6.754 1 97.25 169 VAL B CA 1
ATOM 2697 C C . VAL B 1 169 ? 9.172 -14.766 -8.148 1 97.25 169 VAL B C 1
ATOM 2699 O O . VAL B 1 169 ? 9.297 -13.578 -8.453 1 97.25 169 VAL B O 1
ATOM 2702 N N . SER B 1 170 ? 9.492 -15.758 -8.93 1 96.75 170 SER B N 1
ATOM 2703 C CA . SER B 1 170 ? 9.93 -15.438 -10.289 1 96.75 170 SER B CA 1
ATOM 2704 C C . SER B 1 170 ? 8.859 -14.672 -11.047 1 96.75 170 SER B C 1
ATOM 2706 O O . SER B 1 170 ? 7.66 -14.883 -10.828 1 96.75 170 SER B O 1
ATOM 2708 N N . ARG B 1 171 ? 9.25 -13.812 -11.961 1 96.12 171 ARG B N 1
ATOM 2709 C CA . ARG B 1 171 ? 8.312 -12.969 -12.695 1 96.12 171 ARG B CA 1
ATOM 2710 C C . ARG B 1 171 ? 7.336 -13.812 -13.508 1 96.12 171 ARG B C 1
ATOM 2712 O O . ARG B 1 171 ? 6.141 -13.508 -13.57 1 96.12 171 ARG B O 1
ATOM 2719 N N . GLU B 1 172 ? 7.828 -14.828 -14.148 1 96.88 172 GLU B N 1
ATOM 2720 C CA . GLU B 1 172 ? 6.977 -15.711 -14.93 1 96.88 172 GLU B CA 1
ATOM 2721 C C . GLU B 1 172 ? 5.914 -16.375 -14.055 1 96.88 172 GLU B C 1
ATOM 2723 O O . GLU B 1 172 ? 4.73 -16.391 -14.406 1 96.88 172 GLU B O 1
ATOM 2728 N N . GLU B 1 173 ? 6.332 -16.891 -12.938 1 97.44 173 GLU B N 1
ATOM 2729 C CA . GLU B 1 173 ? 5.391 -17.531 -12.016 1 97.44 173 GLU B CA 1
ATOM 2730 C C . GLU B 1 173 ? 4.387 -16.516 -11.477 1 97.44 173 GLU B C 1
ATOM 2732 O O . GLU B 1 173 ? 3.191 -16.797 -11.391 1 97.44 173 GLU B O 1
ATOM 2737 N N . ALA B 1 174 ? 4.887 -15.344 -11.062 1 98.06 174 ALA B N 1
ATOM 2738 C CA . ALA B 1 174 ? 4.023 -14.289 -10.531 1 98.06 174 ALA B CA 1
ATOM 2739 C C . ALA B 1 174 ? 2.961 -13.883 -11.547 1 98.06 174 ALA B C 1
ATOM 2741 O O . ALA B 1 174 ? 1.801 -13.672 -11.195 1 98.06 174 ALA B O 1
ATOM 2742 N N . ARG B 1 175 ? 3.334 -13.758 -12.812 1 97.12 175 ARG B N 1
ATOM 2743 C CA . ARG B 1 175 ? 2.404 -13.406 -13.883 1 97.12 175 ARG B CA 1
ATOM 2744 C C . ARG B 1 175 ? 1.31 -14.461 -14.023 1 97.12 175 ARG B C 1
ATOM 2746 O O . ARG B 1 175 ? 0.139 -14.125 -14.211 1 97.12 175 ARG B O 1
ATOM 2753 N N . ASN B 1 176 ? 1.671 -15.703 -13.945 1 96.94 176 ASN B N 1
ATOM 2754 C CA . ASN B 1 176 ? 0.712 -16.797 -14.031 1 96.94 176 ASN B CA 1
ATOM 2755 C C . ASN B 1 176 ? -0.242 -16.812 -12.836 1 96.94 176 ASN B C 1
ATOM 2757 O O . ASN B 1 176 ? -1.438 -17.062 -13 1 96.94 176 ASN B O 1
ATOM 2761 N N . LEU B 1 177 ? 0.296 -16.516 -11.664 1 96.75 177 LEU B N 1
ATOM 2762 C CA . LEU B 1 177 ? -0.492 -16.531 -10.438 1 96.75 177 LEU B CA 1
ATOM 2763 C C . LEU B 1 177 ? -1.449 -15.336 -10.391 1 96.75 177 LEU B C 1
ATOM 2765 O O . LEU B 1 177 ? -2.512 -15.414 -9.773 1 96.75 177 LEU B O 1
ATOM 2769 N N . ALA B 1 178 ? -1.028 -14.211 -11.008 1 97.19 178 ALA B N 1
ATOM 2770 C CA . ALA B 1 178 ? -1.8 -12.969 -10.969 1 97.19 178 ALA B CA 1
ATOM 2771 C C . ALA B 1 178 ? -2.904 -12.984 -12.023 1 97.19 178 ALA B C 1
ATOM 2773 O O . ALA B 1 178 ? -3.725 -12.062 -12.086 1 97.19 178 ALA B O 1
ATOM 2774 N N . ALA B 1 179 ? -2.902 -13.984 -12.828 1 91.25 179 ALA B N 1
ATOM 2775 C CA . ALA B 1 179 ? -3.846 -14.07 -13.938 1 91.25 179 ALA B CA 1
ATOM 2776 C C . ALA B 1 179 ? -4.859 -15.188 -13.719 1 91.25 179 ALA B C 1
ATOM 2778 O O . ALA B 1 179 ? -4.75 -15.945 -12.75 1 91.25 179 ALA B O 1
ATOM 2779 N N . GLY B 1 180 ? -5.895 -15.195 -14.531 1 88.06 180 GLY B N 1
ATOM 2780 C CA . GLY B 1 180 ? -6.859 -16.281 -14.516 1 88.06 180 GLY B CA 1
ATOM 2781 C C . GLY B 1 180 ? -8.156 -15.914 -13.812 1 88.06 180 GLY B C 1
ATOM 2782 O O . GLY B 1 180 ? -8.281 -14.82 -13.266 1 88.06 180 GLY B O 1
ATOM 2783 N N . ASP B 1 181 ? -9.055 -16.859 -13.789 1 91.75 181 ASP B N 1
ATOM 2784 C CA . ASP B 1 181 ? -10.375 -16.625 -13.211 1 91.75 181 ASP B CA 1
ATOM 2785 C C . ASP B 1 181 ? -10.336 -16.719 -11.688 1 91.75 181 ASP B C 1
ATOM 2787 O O . ASP B 1 181 ? -9.555 -17.484 -11.125 1 91.75 181 ASP B O 1
ATOM 2791 N N . LEU B 1 182 ? -11.109 -15.914 -11.086 1 94.31 182 LEU B N 1
ATOM 2792 C CA . LEU B 1 182 ? -11.242 -15.945 -9.633 1 94.31 182 LEU B CA 1
ATOM 2793 C C . LEU B 1 182 ? -12.453 -16.766 -9.211 1 94.31 182 LEU B C 1
ATOM 2795 O O . LEU B 1 182 ? -13.5 -16.719 -9.859 1 94.31 182 LEU B O 1
ATOM 2799 N N . PRO B 1 183 ? -12.289 -17.547 -8.18 1 92.19 183 PRO B N 1
ATOM 2800 C CA . PRO B 1 183 ? -13.477 -18.219 -7.637 1 92.19 183 PRO B CA 1
ATOM 2801 C C . PRO B 1 183 ? -14.531 -17.234 -7.133 1 92.19 183 PRO B C 1
ATOM 2803 O O . PRO B 1 183 ? -14.203 -16.109 -6.762 1 92.19 183 PRO B O 1
ATOM 2806 N N . PRO B 1 184 ? -15.781 -17.609 -7.219 1 88.94 184 PRO B N 1
ATOM 2807 C CA . PRO B 1 184 ? -16.828 -16.75 -6.652 1 88.94 184 PRO B CA 1
ATOM 2808 C C . PRO B 1 184 ? -16.703 -16.609 -5.137 1 88.94 184 PRO B C 1
ATOM 2810 O O . PRO B 1 184 ? -16.234 -17.516 -4.457 1 88.94 184 PRO B O 1
ATOM 2813 N N . LEU B 1 185 ? -17.031 -15.438 -4.66 1 88.44 185 LEU B N 1
ATOM 2814 C CA . LEU B 1 185 ? -17.141 -15.234 -3.221 1 88.44 185 LEU B CA 1
ATOM 2815 C C . LEU B 1 185 ? -18.547 -15.594 -2.73 1 88.44 185 LEU B C 1
ATOM 2817 O O . LEU B 1 185 ? -19.531 -15.016 -3.191 1 88.44 185 LEU B O 1
ATOM 2821 N N . PRO B 1 186 ? -18.484 -16.609 -1.903 1 85.19 186 PRO B N 1
ATOM 2822 C CA . PRO B 1 186 ? -19.812 -16.984 -1.396 1 85.19 186 PRO B CA 1
ATOM 2823 C C . PRO B 1 186 ? -20.484 -15.859 -0.624 1 85.19 186 PRO B C 1
ATOM 2825 O O . PRO B 1 186 ? -19.828 -14.922 -0.177 1 85.19 186 PRO B O 1
ATOM 2828 N N . GLU B 1 187 ? -21.938 -15.82 -0.593 1 76.69 187 GLU B N 1
ATOM 2829 C CA . GLU B 1 187 ? -22.719 -14.805 0.11 1 76.69 187 GLU B CA 1
ATOM 2830 C C . GLU B 1 187 ? -22.594 -14.969 1.622 1 76.69 187 GLU B C 1
ATOM 2832 O O . GLU B 1 187 ? -22.422 -16.078 2.121 1 76.69 187 GLU B O 1
#

Solvent-accessible surface area (backbone atoms only — not comparable to full-atom values): 19439 Å² total; per-residue (Å²): 127,66,80,76,64,72,66,64,74,82,47,67,32,62,58,52,49,26,52,70,50,68,42,64,63,72,65,45,69,75,30,44,57,40,42,57,51,40,47,42,49,41,51,36,50,52,40,63,62,46,49,61,30,51,51,62,46,44,64,84,52,83,49,36,51,51,40,44,37,47,51,54,39,49,56,32,49,49,26,62,79,34,50,58,60,32,55,47,40,43,33,50,40,71,37,74,67,32,48,51,58,65,43,51,68,60,56,49,51,20,51,54,53,31,31,37,76,67,73,43,73,64,54,75,55,48,46,54,46,49,50,31,30,50,52,16,27,49,42,16,24,38,47,32,24,74,71,62,65,36,54,49,66,56,27,32,26,53,44,44,22,24,53,36,25,25,67,63,42,54,62,69,58,20,48,58,47,34,46,80,87,74,70,67,71,61,132,126,67,79,75,62,72,67,65,75,81,47,67,32,61,59,51,51,26,52,71,49,68,42,64,63,72,63,45,69,73,32,45,56,41,42,58,52,40,48,43,50,40,48,36,51,53,40,64,60,45,51,62,30,52,51,61,46,43,64,83,51,82,49,36,50,50,38,44,38,47,50,53,40,49,54,33,47,50,26,63,78,34,51,58,59,31,54,46,41,43,34,52,39,70,40,74,68,33,47,51,58,66,43,50,67,61,56,49,52,20,51,53,51,30,32,38,77,68,74,42,73,65,54,75,56,48,45,53,45,50,50,30,30,49,53,16,26,49,43,16,24,38,48,32,25,73,71,62,65,36,54,49,66,57,28,31,27,53,45,42,21,23,52,36,25,26,66,61,41,53,62,70,58,19,48,59,46,34,46,80,87,75,72,68,72,60,132

Organism: Rhodopseudomonas palustris (strain ATCC BAA-98 / CGA009) (NCBI:txid258594)

Radius of gyration: 19.93 Å; Cα contacts (8 Å, |Δi|>4): 540; chains: 2; bounding box: 54×53×44 Å

Secondary structure (DSSP, 8-state):
--HHHHS-TT---HHHHHHHTT--HHHHHH-HHHHHHHHHHHHHHHHHHHHHHHHHHTTT---HHHHHHHHHHHHHHHHHHSHHHHHHHHHH--SHHHHHHHTTTHHHHHHHHHHHTTT-PPPHHHHHHHHHHHHHHHHHHHHHHHTTSS-HHHHHHHHHHHHHHHHT--HHHHHHHTSSPPPP---/--HHHHS-TT---HHHHHHHTT--HHHHHH-HHHHHHHHHHHHHHHHHHHHHHHHHHTTT---HHHHHHHHHHHHHHHHHHSHHHHHHHHHH--SHHHHHHHTTTHHHHHHHHHHHTTT----HHHHHHHHHHHHHHHHHHHHHHHTTSS-HHHHHHHHHHHHHHHHT--HHHHHHHTSSPPPPPP-

pLDDT: mean 81.75, std 20.32, range [23.05,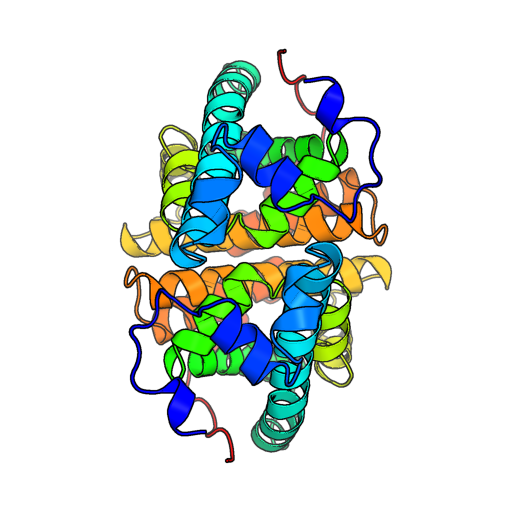 98.75]

InterPro domains:
  IPR001647 DNA-binding HTH domain, TetR-type [PF00440] (1-30)
  IPR001647 DNA-binding HTH domain, TetR-type [PS50977] (1-50)
  IPR009057 Homedomain-like superfamily [SSF46689] (1-68)
  IPR049513 Tetracyclin repressor-like 40, C-terminal domain [PF21306] (64-178)

Sequence (374 aa):
MQLFAERGLTQISVTDLAQAAGVARGTVYNNLGDLTGLFDLVVTNLATELNPRLTVALADCHEPVQRLATWMRLLIRQAHEEPRLGRFVCRFGMSSTTLRVVWDGRPLDDLATGLAERGHSLSPEQIASAANFISGAVLGAIFTGLDGHRTWADAATETVEWVLVGLGVSREEARNLAAGDLPPLPEMQLFAERGLTQISVTDLAQAAGVARGTVYNNLGDLTGLFDLVVTNLATELNPRLTVALADCHEPVQRLATWMRLLIRQAHEEPRLGRFVCRFGMSSTTLRVVWDGRPLDDLATGLAERGHSLSPEQIASAANFISGAVLGAIFTGLDGHRTWADAATETVEWVLVGLGVSREEARNLAAGDLPPLPE

Nearest PDB structures (foldseek):
  3aqt-assembly1_B  TM=8.153E-01  e=3.228E-05  Corynebacterium glutamicum ATCC 13032
  3aqs-assembly2_C  TM=7.537E-01  e=7.352E-06  Corynebacterium glutamicum ATCC 13032
  3mnl-assembly1_A  TM=6.282E-01  e=7.627E-02  Mycobacterium tuberculosis H37Rv
  6el2-assembly1_B  TM=4.782E-01  e=4.181E-02  Sulfolobus acidocaldarius
  6en8-assembly1_E  TM=4.616E-01  e=3.640E-02  Sulfolobus acidocaldarius DSM 639